Protein AF-I8QW13-F1 (afdb_monomer)

Secondary structure (DSSP, 8-state):
---TTSHHHHHHHHHHH----TT---------TT-HHHHHT-HHHHTT--TTS--EEEESS-GGGS-GGG-HHHHHHHHHHTSPTT-EEEEEEE-TTT-TTHHH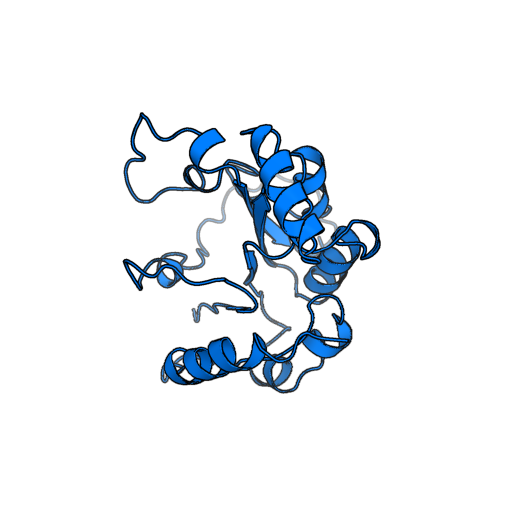HHHHHHHTT-------HHHHHGGGTTSEEPTT-SEEGGGSS-SSPPPTT--HHHH-EEEEEEEPPP--------------------GGGS---------------------

Sequence (215 aa):
MCNPGVVPIVLTHARALLTGTPAGRTAYLDADVRDVKRILTAPEIVDTLDLSRPVALSLLAVGHFLPDSDDPGGIVRRLVDALPAGSYLVLSHLAPDHDPSIEAGAKAYRARGIPLRPRTRAEVEALFDGLELLDPGLVSVHRWRPDAAVPADLTDAQVSAYGAIGRKPSPSSPSHRGPLSALANDSIDLDAVADEAPGLSLPIWRVLRLIYPSG

Structure (mmCIF, N/CA/C/O backbone):
data_AF-I8QW13-F1
#
_entry.id   AF-I8QW13-F1
#
loop_
_atom_site.group_PDB
_atom_site.id
_atom_site.type_symbol
_atom_site.label_atom_id
_atom_site.label_alt_id
_atom_site.label_comp_id
_atom_site.label_asym_id
_atom_site.label_entity_id
_atom_site.label_seq_id
_atom_site.pdbx_PDB_ins_code
_atom_site.Cartn_x
_atom_site.Cartn_y
_atom_site.Cartn_z
_atom_site.occupancy
_atom_site.B_iso_or_equiv
_atom_site.auth_seq_id
_atom_site.auth_comp_id
_atom_site.auth_asym_id
_atom_site.auth_atom_id
_atom_site.pdbx_PDB_model_num
ATOM 1 N N . MET A 1 1 ? 11.241 -16.941 14.081 1.00 27.19 1 MET A N 1
ATOM 2 C CA . MET A 1 1 ? 12.087 -16.356 15.146 1.00 27.19 1 MET A CA 1
ATOM 3 C C . MET A 1 1 ? 12.538 -14.983 14.674 1.00 27.19 1 MET A C 1
ATOM 5 O O . MET A 1 1 ? 13.246 -14.906 13.681 1.00 27.19 1 MET A O 1
ATOM 9 N N . CYS A 1 2 ? 12.029 -13.916 15.294 1.00 34.09 2 CYS A N 1
ATOM 10 C CA . CYS A 1 2 ? 12.305 -12.530 14.903 1.00 34.09 2 CYS A CA 1
ATOM 11 C C . CYS A 1 2 ? 13.697 -12.092 15.380 1.00 34.09 2 CYS A C 1
ATOM 13 O O . CYS A 1 2 ? 14.105 -12.442 16.484 1.00 34.09 2 CYS A O 1
ATOM 15 N N . ASN A 1 3 ? 14.411 -11.329 14.551 1.00 31.44 3 ASN A N 1
ATOM 16 C CA . ASN A 1 3 ? 15.724 -10.771 14.870 1.00 31.44 3 ASN A CA 1
ATOM 17 C C . ASN A 1 3 ? 15.588 -9.664 15.951 1.00 31.44 3 ASN A C 1
ATOM 19 O O . ASN A 1 3 ? 14.925 -8.658 15.685 1.00 31.44 3 ASN A O 1
ATOM 23 N N . PRO A 1 4 ?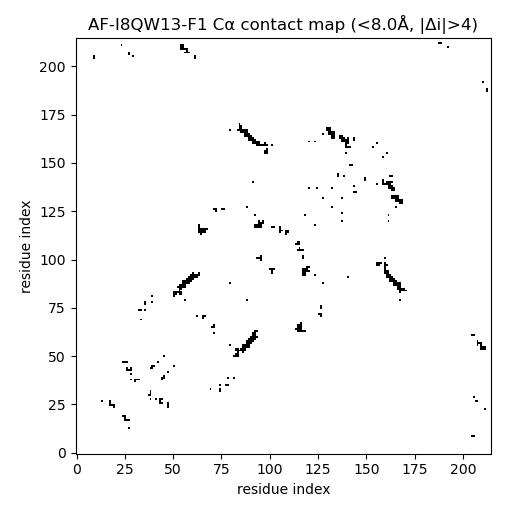 16.181 -9.813 17.153 1.00 34.56 4 PRO A N 1
ATOM 24 C CA . PRO A 1 4 ? 15.923 -8.941 18.308 1.00 34.56 4 PRO A CA 1
ATOM 25 C C . PRO A 1 4 ? 16.561 -7.537 18.250 1.00 34.56 4 PRO A C 1
ATOM 27 O O . PRO A 1 4 ? 16.308 -6.726 19.135 1.00 34.56 4 PRO A O 1
ATOM 30 N N . GLY A 1 5 ? 17.364 -7.211 17.230 1.00 38.03 5 GLY A N 1
ATOM 31 C CA . GLY A 1 5 ? 18.095 -5.933 17.162 1.00 38.03 5 GLY A CA 1
ATOM 32 C C . GLY A 1 5 ? 17.358 -4.748 16.518 1.00 38.03 5 GLY A C 1
ATOM 33 O O . GLY A 1 5 ? 17.795 -3.614 16.679 1.00 38.03 5 GLY A O 1
ATOM 34 N N . VAL A 1 6 ? 16.263 -4.978 15.784 1.00 43.94 6 VAL A N 1
ATOM 35 C CA . VAL A 1 6 ? 15.634 -3.944 14.924 1.00 43.94 6 VAL A CA 1
ATOM 36 C C . VAL A 1 6 ? 14.421 -3.272 15.586 1.00 43.94 6 VAL A C 1
ATOM 38 O O . VAL A 1 6 ? 14.154 -2.097 15.360 1.00 43.94 6 VAL A O 1
ATOM 41 N N . VAL A 1 7 ? 13.715 -3.993 16.458 1.00 47.03 7 VAL A N 1
ATOM 42 C CA . VAL A 1 7 ? 12.490 -3.537 17.145 1.00 47.03 7 VAL A CA 1
ATOM 43 C C . VAL A 1 7 ? 12.678 -2.303 18.063 1.00 47.03 7 VAL A C 1
ATOM 45 O O . VAL A 1 7 ? 11.752 -1.493 18.145 1.00 47.03 7 VAL A O 1
ATOM 48 N N . PRO A 1 8 ? 13.832 -2.069 18.729 1.00 51.00 8 PRO A N 1
ATOM 49 C CA . PRO A 1 8 ? 13.945 -0.960 19.682 1.00 51.00 8 PRO A CA 1
ATOM 50 C C . PRO A 1 8 ? 13.900 0.443 19.056 1.00 51.00 8 PRO A C 1
ATOM 52 O O . PRO A 1 8 ? 13.413 1.373 19.699 1.00 51.00 8 PRO A O 1
ATOM 55 N N . ILE A 1 9 ? 14.397 0.626 17.825 1.00 58.34 9 ILE A N 1
ATOM 56 C CA . ILE A 1 9 ? 14.601 1.973 17.259 1.00 58.34 9 ILE A CA 1
ATOM 57 C C . ILE A 1 9 ? 13.290 2.629 16.811 1.00 58.34 9 ILE A C 1
ATOM 59 O O . ILE A 1 9 ? 13.053 3.799 17.105 1.00 58.34 9 ILE A O 1
ATOM 63 N N . VAL A 1 10 ? 12.392 1.855 16.195 1.00 54.97 10 VAL A N 1
ATOM 64 C CA . VAL A 1 10 ? 11.092 2.352 15.724 1.00 54.97 10 VAL A CA 1
ATOM 65 C C . VAL A 1 10 ? 10.218 2.737 16.906 1.00 54.97 10 VAL A C 1
ATOM 67 O O . VAL A 1 10 ? 9.686 3.837 16.924 1.00 54.97 10 VAL A O 1
ATOM 70 N N . LEU A 1 11 ? 10.132 1.892 17.938 1.00 56.16 11 LEU A N 1
ATOM 71 C CA . LEU A 1 11 ? 9.357 2.199 19.143 1.00 56.16 11 LEU A CA 1
ATOM 72 C C . LEU A 1 11 ? 9.889 3.447 19.868 1.00 56.16 11 LEU A C 1
ATOM 74 O O . LEU A 1 11 ? 9.109 4.246 20.386 1.00 56.16 11 LEU A O 1
ATOM 78 N N . THR A 1 12 ? 11.212 3.621 19.890 1.00 54.41 12 THR A N 1
ATOM 79 C CA . THR A 1 12 ? 11.859 4.783 20.514 1.00 54.41 12 THR A CA 1
ATOM 80 C C . THR A 1 12 ? 11.558 6.073 19.747 1.00 54.41 12 THR A C 1
ATOM 82 O O . THR A 1 12 ? 11.286 7.095 20.372 1.00 54.41 12 THR A O 1
ATOM 85 N N . HIS A 1 13 ? 11.542 6.042 18.412 1.00 51.09 13 HIS A N 1
ATOM 86 C CA . HIS A 1 13 ? 11.231 7.219 17.592 1.00 51.09 13 HIS A CA 1
ATOM 87 C C . HIS A 1 13 ? 9.724 7.477 17.454 1.00 51.09 13 HIS A C 1
ATOM 89 O O . HIS A 1 13 ? 9.293 8.623 17.515 1.00 51.09 13 HIS A O 1
ATOM 95 N N . ALA A 1 14 ? 8.898 6.435 17.369 1.00 55.84 14 ALA A N 1
ATOM 96 C CA . ALA A 1 14 ? 7.444 6.546 17.281 1.00 55.84 14 ALA A CA 1
ATOM 97 C C . ALA A 1 14 ? 6.848 7.211 18.528 1.00 55.84 14 ALA A C 1
ATOM 99 O O . ALA A 1 14 ? 5.980 8.064 18.401 1.00 55.84 14 ALA A O 1
ATOM 100 N N . ARG A 1 15 ? 7.354 6.904 19.730 1.00 55.41 15 ARG A N 1
ATOM 101 C CA . ARG A 1 15 ? 6.927 7.591 20.965 1.00 55.41 15 ARG A CA 1
ATOM 102 C C . ARG A 1 15 ? 7.270 9.082 20.982 1.00 55.41 15 ARG A C 1
ATOM 104 O O . ARG A 1 15 ? 6.588 9.834 21.666 1.00 55.41 15 ARG A O 1
ATOM 111 N N . ALA A 1 16 ? 8.311 9.492 20.259 1.00 55.00 16 ALA A N 1
ATOM 112 C CA . ALA A 1 16 ? 8.713 10.890 20.149 1.00 55.00 16 ALA A CA 1
ATOM 113 C C . ALA A 1 16 ? 7.948 11.645 19.045 1.00 55.00 16 ALA A C 1
ATOM 115 O O . ALA A 1 16 ? 7.741 12.844 19.181 1.00 55.00 16 ALA A O 1
ATOM 116 N N . LEU A 1 17 ? 7.528 10.954 17.977 1.00 55.16 17 LEU A N 1
ATOM 117 C CA . LEU A 1 17 ? 6.911 11.560 16.787 1.00 55.16 17 LEU A CA 1
ATOM 118 C C . LEU A 1 17 ? 5.382 11.418 16.727 1.00 55.16 17 LEU A C 1
ATOM 120 O O . LEU A 1 17 ? 4.715 12.215 16.077 1.00 55.16 17 LEU A O 1
ATOM 124 N N . LEU A 1 18 ? 4.797 10.423 17.399 1.00 55.78 18 LEU A N 1
ATOM 125 C CA . LEU A 1 18 ? 3.344 10.204 17.449 1.00 55.78 18 LEU A CA 1
ATOM 126 C C . LEU A 1 18 ? 2.723 10.894 18.665 1.00 55.78 18 LEU A C 1
ATOM 128 O O . LEU A 1 18 ? 1.939 10.312 19.415 1.00 55.78 18 LEU A O 1
ATOM 132 N N . THR A 1 19 ? 3.085 12.155 18.878 1.00 54.53 19 THR A N 1
ATOM 133 C CA . THR A 1 19 ? 2.335 13.033 19.770 1.00 54.53 19 THR A CA 1
ATOM 134 C C . THR A 1 19 ? 1.143 13.554 18.974 1.00 54.53 19 THR A C 1
ATOM 136 O O . THR A 1 19 ? 1.300 14.411 18.108 1.00 54.53 19 THR A O 1
ATOM 139 N N . GLY A 1 20 ? -0.045 12.984 19.196 1.00 53.94 20 GLY A N 1
ATOM 140 C CA . GLY A 1 20 ? -1.271 13.482 18.566 1.00 53.94 20 GLY A CA 1
ATOM 141 C C . GLY A 1 20 ? -1.490 14.977 18.837 1.00 53.94 20 GLY A C 1
ATOM 142 O O . GLY A 1 20 ? -0.983 15.530 19.813 1.00 53.94 20 GLY A O 1
ATOM 143 N N . THR A 1 21 ? -2.259 15.638 17.978 1.00 65.44 21 THR A N 1
ATOM 144 C CA . THR A 1 21 ? -2.735 17.003 18.239 1.00 65.44 21 THR A CA 1
ATOM 145 C C . THR A 1 21 ? -3.995 16.955 19.111 1.00 65.44 21 THR A C 1
ATOM 147 O O . THR A 1 21 ? -4.646 15.915 19.179 1.00 65.44 21 THR A O 1
ATOM 150 N N . PRO A 1 22 ? -4.424 18.061 19.744 1.00 59.84 22 PRO A N 1
ATOM 151 C CA . PRO A 1 22 ? -5.690 18.087 20.487 1.00 59.84 22 PRO A CA 1
ATOM 152 C C . PRO A 1 22 ? -6.924 17.698 19.651 1.00 59.84 22 PRO A C 1
ATOM 154 O O . PRO A 1 22 ? -7.932 17.279 20.212 1.00 59.84 22 PRO A O 1
ATOM 157 N N . ALA A 1 23 ? -6.851 17.841 18.323 1.00 61.44 23 ALA A N 1
ATOM 158 C CA . ALA A 1 23 ? -7.940 17.555 17.389 1.00 61.44 23 ALA A CA 1
ATOM 159 C C . ALA A 1 23 ? -7.894 16.136 16.788 1.00 61.44 23 ALA A C 1
ATOM 161 O O . ALA A 1 23 ? -8.851 15.723 16.137 1.00 61.44 23 ALA A O 1
ATOM 162 N N . GLY A 1 24 ? -6.803 15.388 16.980 1.00 75.31 24 GLY A N 1
ATOM 163 C CA . GLY A 1 24 ? -6.574 14.105 16.320 1.00 75.31 24 GLY A CA 1
ATOM 164 C C . GLY A 1 24 ? -6.027 13.042 17.263 1.00 75.31 24 GLY A C 1
ATOM 165 O O . GLY A 1 24 ? -5.539 13.322 18.354 1.00 75.31 24 GLY A O 1
ATOM 166 N N . ARG A 1 25 ? -6.096 11.781 16.841 1.00 81.44 25 ARG A N 1
ATOM 167 C CA . ARG A 1 25 ? -5.570 10.650 17.612 1.00 81.44 25 ARG A CA 1
ATOM 168 C C . ARG A 1 25 ? -4.561 9.897 16.768 1.00 81.44 25 ARG A C 1
ATOM 170 O O . ARG A 1 25 ? -4.750 9.724 15.570 1.00 81.44 25 ARG A O 1
ATOM 177 N N . THR A 1 26 ? -3.484 9.461 17.402 1.00 83.81 26 THR A N 1
ATOM 178 C CA . THR A 1 26 ? -2.477 8.602 16.784 1.00 83.81 26 THR A CA 1
ATOM 179 C C . THR A 1 26 ? -2.184 7.450 17.728 1.00 83.81 26 THR A C 1
ATOM 181 O O . THR A 1 26 ? -2.265 7.594 18.949 1.00 83.81 26 THR A O 1
ATOM 184 N N . ALA A 1 27 ? -1.880 6.292 17.158 1.00 84.12 27 ALA A N 1
ATOM 185 C CA . ALA A 1 27 ? -1.502 5.113 17.910 1.00 84.12 27 ALA A CA 1
ATOM 186 C C . ALA A 1 27 ? -0.411 4.353 17.162 1.00 84.12 27 ALA A C 1
ATOM 188 O O . ALA A 1 27 ? -0.251 4.483 15.948 1.00 84.12 27 ALA A O 1
ATOM 189 N N . TYR A 1 28 ? 0.344 3.560 17.912 1.00 83.69 28 TYR A N 1
ATOM 190 C CA . TYR A 1 28 ? 1.391 2.704 17.385 1.00 83.69 28 TYR A CA 1
ATOM 191 C C . TYR A 1 28 ? 1.104 1.266 17.786 1.00 83.69 28 TYR A C 1
ATOM 193 O O . TYR A 1 28 ? 0.879 0.991 18.961 1.00 83.69 28 TYR A O 1
ATOM 201 N N . LEU A 1 29 ? 1.186 0.358 16.819 1.00 85.62 29 LEU A N 1
ATOM 202 C CA . LEU A 1 29 ? 1.052 -1.072 17.039 1.00 85.62 29 LEU A CA 1
ATOM 203 C C . LEU A 1 29 ? 2.285 -1.789 16.487 1.00 85.62 29 LEU A C 1
ATOM 205 O O . LEU A 1 29 ? 2.554 -1.741 15.285 1.00 85.62 29 LEU A O 1
ATOM 209 N N . ASP A 1 30 ? 2.995 -2.516 17.350 1.00 86.12 30 ASP A N 1
ATOM 210 C CA . ASP A 1 30 ? 4.002 -3.476 16.899 1.00 86.12 30 ASP A CA 1
ATOM 211 C C . ASP A 1 30 ? 3.320 -4.795 16.503 1.00 86.12 30 ASP A C 1
ATOM 213 O O . ASP A 1 30 ? 2.988 -5.651 17.337 1.00 86.12 30 ASP A O 1
ATOM 217 N N . ALA A 1 31 ? 3.057 -4.933 15.205 1.00 87.62 31 ALA A N 1
ATOM 218 C CA . ALA A 1 31 ? 2.444 -6.117 14.626 1.00 87.62 31 ALA A CA 1
ATOM 219 C C . ALA A 1 31 ? 3.032 -6.457 13.257 1.00 87.62 31 ALA A C 1
ATOM 221 O O . ALA A 1 31 ? 3.488 -5.601 12.501 1.00 87.62 31 ALA A O 1
ATOM 222 N N . ASP A 1 32 ? 3.007 -7.749 12.944 1.00 91.56 32 ASP A N 1
ATOM 223 C CA . ASP A 1 32 ? 3.310 -8.254 11.614 1.00 91.56 32 ASP A CA 1
ATOM 224 C C . ASP A 1 32 ? 2.111 -8.062 10.691 1.00 91.56 32 ASP A C 1
ATOM 226 O O . ASP A 1 32 ? 1.006 -8.462 11.042 1.00 91.56 32 ASP A O 1
ATOM 230 N N . VAL A 1 33 ? 2.330 -7.484 9.506 1.00 92.44 33 VAL A N 1
ATOM 231 C CA . VAL A 1 33 ? 1.269 -7.241 8.511 1.00 92.44 33 VAL A CA 1
ATOM 232 C C . VAL A 1 33 ? 0.578 -8.533 8.066 1.00 92.44 33 VAL A C 1
ATOM 234 O O . VAL A 1 33 ? -0.573 -8.511 7.637 1.00 92.44 33 VAL A O 1
ATOM 237 N N . ARG A 1 34 ? 1.259 -9.675 8.214 1.00 93.81 34 ARG A N 1
ATOM 238 C CA . ARG A 1 34 ? 0.708 -11.005 7.928 1.00 93.81 34 ARG A CA 1
ATOM 239 C C . ARG A 1 34 ? -0.341 -11.430 8.951 1.00 93.81 34 ARG A C 1
ATOM 241 O O . ARG A 1 34 ? -1.246 -12.187 8.612 1.00 93.81 34 ARG A O 1
ATOM 248 N N . ASP A 1 35 ? -0.269 -10.913 10.176 1.00 94.81 35 ASP A N 1
ATOM 249 C CA . ASP A 1 35 ? -1.266 -11.145 11.220 1.00 94.81 35 ASP A CA 1
ATOM 250 C C . ASP A 1 35 ? -2.373 -10.080 11.154 1.00 94.81 35 ASP A C 1
ATOM 252 O O . ASP A 1 35 ? -2.552 -9.243 12.042 1.00 94.81 35 ASP A O 1
ATOM 256 N N . VAL A 1 36 ? -3.123 -10.111 10.047 1.00 95.56 36 VAL A N 1
ATOM 257 C CA . VAL A 1 36 ? -4.216 -9.164 9.771 1.00 95.56 36 VAL A CA 1
ATOM 258 C C . VAL A 1 36 ? -5.246 -9.159 10.901 1.00 95.56 36 VAL A C 1
ATOM 260 O O . VAL A 1 36 ? -5.739 -8.101 11.282 1.00 95.56 36 VAL A O 1
ATOM 263 N N . LYS A 1 37 ? -5.540 -10.328 11.485 1.00 94.19 37 LYS A N 1
ATOM 264 C CA . LYS A 1 37 ? -6.480 -10.435 12.604 1.00 94.19 37 LYS A CA 1
ATOM 265 C C . LYS A 1 37 ? -5.980 -9.643 13.809 1.00 94.19 37 LYS A C 1
ATOM 267 O O . LYS A 1 37 ? -6.738 -8.835 14.333 1.00 94.19 37 LYS A O 1
ATOM 272 N N . ARG A 1 38 ? -4.721 -9.835 14.220 1.00 93.88 38 ARG A N 1
ATOM 273 C CA . ARG A 1 38 ? -4.126 -9.079 15.330 1.00 93.88 38 ARG A CA 1
ATOM 274 C C . ARG A 1 38 ? -4.167 -7.579 15.079 1.00 93.88 38 ARG A C 1
ATOM 276 O O . ARG A 1 38 ? -4.457 -6.850 16.017 1.00 93.88 38 ARG A O 1
ATOM 283 N N . ILE A 1 39 ? -3.895 -7.131 13.854 1.00 94.31 39 ILE A N 1
ATOM 284 C CA . ILE A 1 39 ? -3.945 -5.705 13.503 1.00 94.31 39 ILE A CA 1
ATOM 285 C C . ILE A 1 39 ? -5.359 -5.155 13.683 1.00 94.31 39 ILE A C 1
ATOM 287 O O . ILE A 1 39 ? -5.546 -4.178 14.399 1.00 94.31 39 ILE A O 1
ATOM 291 N N . LEU A 1 40 ? -6.358 -5.799 13.080 1.00 92.94 40 LEU A N 1
ATOM 292 C CA . LEU A 1 40 ? -7.733 -5.294 13.075 1.00 92.94 40 LEU A CA 1
ATOM 293 C C . LEU A 1 40 ? -8.408 -5.341 14.452 1.00 92.94 40 LEU A C 1
ATOM 295 O O . LEU A 1 40 ? -9.330 -4.570 14.698 1.00 92.94 40 LEU A O 1
ATOM 299 N N . THR A 1 41 ? -7.973 -6.233 15.347 1.00 94.00 41 THR A N 1
ATOM 300 C CA . THR A 1 41 ? -8.543 -6.363 16.698 1.00 94.00 41 THR A CA 1
ATOM 301 C C . THR A 1 41 ? -7.682 -5.735 17.792 1.00 94.00 41 THR A C 1
ATOM 303 O O . THR A 1 41 ? -7.996 -5.898 18.970 1.00 94.00 41 THR A O 1
ATOM 306 N N . ALA A 1 42 ? -6.565 -5.095 17.444 1.00 93.81 42 ALA A N 1
ATOM 307 C CA . ALA A 1 42 ? -5.695 -4.464 18.428 1.00 93.81 42 ALA A CA 1
ATOM 308 C C . ALA A 1 42 ? -6.419 -3.279 19.093 1.00 93.81 42 ALA A C 1
ATOM 310 O O . ALA A 1 42 ? -6.989 -2.458 18.369 1.00 93.81 42 ALA A O 1
ATOM 311 N N . PRO A 1 43 ? -6.370 -3.140 20.431 1.00 92.88 43 PRO A N 1
ATOM 312 C CA . PRO A 1 43 ? -6.927 -1.978 21.124 1.00 92.88 43 PRO A CA 1
ATOM 313 C C . PRO A 1 43 ? -6.402 -0.655 20.559 1.00 92.88 43 PRO A C 1
ATOM 315 O O . PRO A 1 43 ? -7.168 0.271 20.337 1.00 92.88 43 PRO A O 1
ATOM 318 N N . GLU A 1 44 ? -5.119 -0.594 20.194 1.00 91.50 44 GLU A N 1
ATOM 319 C CA . GLU A 1 44 ? -4.496 0.582 19.582 1.00 91.50 44 GLU A CA 1
ATOM 320 C C . GLU A 1 44 ? -5.188 1.020 18.284 1.00 91.50 44 GLU A C 1
ATOM 322 O O . GLU A 1 44 ? -5.211 2.209 17.974 1.00 91.50 44 GLU A O 1
ATOM 327 N N . ILE A 1 45 ? -5.761 0.075 17.534 1.00 90.75 45 ILE A N 1
ATOM 328 C CA . ILE A 1 45 ? -6.489 0.335 16.291 1.00 90.75 45 ILE A CA 1
ATOM 329 C C . ILE A 1 45 ? -7.962 0.615 16.580 1.00 90.75 45 ILE A C 1
ATOM 331 O O . ILE A 1 45 ? -8.460 1.660 16.169 1.00 90.75 45 ILE A O 1
ATOM 335 N N . VAL A 1 46 ? -8.640 -0.275 17.307 1.00 89.38 46 VAL A N 1
ATOM 336 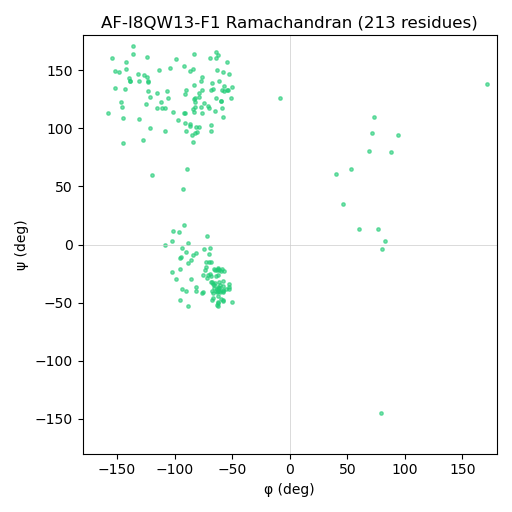C CA . VAL A 1 46 ? -10.084 -0.181 17.589 1.00 89.38 46 VAL A CA 1
ATOM 337 C C . VAL A 1 46 ? -10.420 1.060 18.409 1.00 89.38 46 VAL A C 1
ATOM 339 O O . VAL A 1 46 ? -11.424 1.715 18.146 1.00 89.38 46 VAL A O 1
ATOM 342 N N . ASP A 1 47 ? -9.572 1.420 19.371 1.00 88.94 47 ASP A N 1
ATOM 343 C CA . ASP A 1 47 ? -9.820 2.591 20.200 1.00 88.94 47 ASP A CA 1
ATOM 344 C C . ASP A 1 47 ? -9.539 3.876 19.430 1.00 88.94 47 ASP A C 1
ATOM 346 O O . ASP A 1 47 ? -10.120 4.896 19.780 1.00 88.94 47 ASP A O 1
ATOM 350 N N . THR A 1 48 ? -8.661 3.862 18.421 1.00 89.50 48 THR A N 1
ATOM 351 C CA . THR A 1 48 ? -8.193 5.064 17.705 1.00 89.50 48 THR A CA 1
ATOM 352 C C . THR A 1 48 ? -8.999 5.361 16.446 1.00 89.50 48 THR A C 1
ATOM 354 O O . THR A 1 48 ? -9.242 6.532 16.155 1.00 89.50 48 THR A O 1
ATOM 357 N N . LEU A 1 49 ? -9.404 4.329 15.704 1.00 88.12 49 LEU A N 1
ATOM 358 C CA . LEU A 1 49 ? -10.090 4.458 14.422 1.00 88.12 49 LEU A CA 1
ATOM 359 C C . LEU A 1 49 ? -11.569 4.108 14.538 1.00 88.12 49 LEU A C 1
ATOM 361 O O . LEU A 1 49 ? -11.935 3.031 15.002 1.00 88.12 49 LEU A O 1
ATOM 365 N N . ASP A 1 50 ? -12.413 4.969 13.982 1.00 88.06 50 ASP A N 1
ATOM 366 C CA . ASP A 1 50 ? -13.805 4.638 13.709 1.00 88.06 50 ASP A CA 1
ATOM 367 C C . ASP A 1 50 ? -13.915 3.917 12.355 1.00 88.06 50 ASP A C 1
ATOM 369 O O . ASP A 1 50 ? -14.012 4.549 11.303 1.00 88.06 50 ASP A O 1
ATOM 373 N N . LEU A 1 51 ? -13.911 2.578 12.378 1.00 87.94 51 LEU A N 1
ATOM 374 C CA . LEU A 1 51 ? -14.048 1.74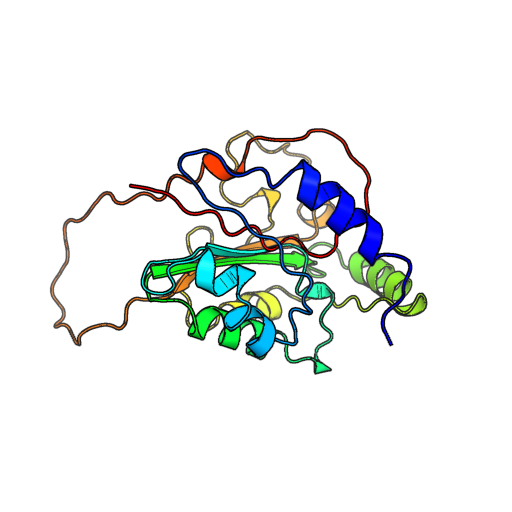3 11.174 1.00 87.94 51 LEU A CA 1
ATOM 375 C C . LEU A 1 51 ? -15.470 1.749 10.571 1.00 87.94 51 LEU A C 1
ATOM 377 O O . LEU A 1 51 ? -15.738 0.997 9.635 1.00 87.94 51 LEU A O 1
ATOM 381 N N . SER A 1 52 ? -16.384 2.591 11.067 1.00 87.88 52 SER A N 1
ATOM 382 C CA . SER A 1 52 ? -17.637 2.909 10.369 1.00 87.88 52 SER A CA 1
ATOM 383 C C . SER A 1 52 ? -17.485 4.048 9.351 1.00 87.88 52 SER A C 1
ATOM 385 O O . SER A 1 52 ? -18.354 4.225 8.494 1.00 87.88 52 SER A O 1
ATOM 387 N N . ARG A 1 53 ? -16.367 4.788 9.389 1.00 90.50 53 ARG A N 1
ATOM 388 C CA . ARG A 1 53 ? -16.056 5.913 8.494 1.00 90.50 53 ARG A CA 1
ATOM 389 C C . ARG A 1 53 ? -14.871 5.591 7.575 1.00 90.50 53 ARG A C 1
ATOM 391 O O . ARG A 1 53 ? -14.004 4.815 7.971 1.00 90.50 53 ARG A O 1
ATOM 398 N N . PRO A 1 54 ? -14.807 6.162 6.355 1.00 94.00 54 PRO A N 1
ATOM 399 C CA . PRO A 1 54 ? -13.707 5.919 5.420 1.00 94.00 54 PRO A CA 1
ATOM 400 C C . PRO A 1 54 ? -12.313 6.094 6.038 1.00 94.00 54 PRO A C 1
ATOM 402 O O . PRO A 1 54 ? -12.049 7.081 6.722 1.00 94.00 54 PRO A O 1
ATOM 405 N N . VAL A 1 55 ? -11.410 5.152 5.749 1.00 94.00 55 VAL A N 1
ATOM 406 C CA . VAL A 1 55 ? -10.019 5.140 6.229 1.00 94.00 55 VAL A CA 1
ATOM 407 C C . VAL A 1 55 ? -9.055 5.097 5.046 1.00 94.00 55 VAL A C 1
ATOM 409 O O . VAL A 1 55 ? -9.274 4.361 4.086 1.00 94.00 55 VAL A O 1
ATOM 412 N N . ALA A 1 56 ? -7.952 5.840 5.120 1.00 94.19 56 ALA A N 1
ATOM 413 C CA . ALA A 1 56 ? -6.835 5.692 4.190 1.00 94.19 56 ALA A CA 1
ATOM 414 C C . ALA A 1 56 ? -5.816 4.680 4.737 1.00 94.19 56 ALA A C 1
ATOM 416 O O . ALA A 1 56 ? -5.056 4.994 5.649 1.00 94.19 56 ALA A O 1
ATOM 417 N N . LEU A 1 57 ? -5.789 3.468 4.181 1.00 96.19 57 LEU A N 1
ATOM 418 C CA . LEU A 1 57 ? -4.802 2.427 4.464 1.00 96.19 57 LEU A CA 1
ATOM 419 C C . LEU A 1 57 ? -3.529 2.658 3.648 1.00 96.19 57 LEU A C 1
ATOM 421 O O . LEU A 1 57 ? -3.550 2.583 2.424 1.00 96.19 57 LEU A O 1
ATOM 425 N N . SER A 1 58 ? -2.406 2.875 4.330 1.00 95.94 58 SER A N 1
ATOM 426 C CA . SER A 1 58 ? -1.110 3.136 3.700 1.00 95.94 58 SER A CA 1
ATOM 427 C C . SER A 1 58 ? -0.156 1.946 3.847 1.00 95.94 58 SER A C 1
ATOM 429 O O . SER A 1 58 ? 0.222 1.573 4.957 1.00 95.94 58 SER A O 1
ATOM 431 N N . LEU A 1 59 ? 0.243 1.350 2.722 1.00 94.94 59 LEU A N 1
ATOM 432 C CA . LEU A 1 59 ? 1.204 0.247 2.607 1.00 94.94 59 LEU A CA 1
ATOM 433 C C . LEU A 1 59 ? 2.405 0.676 1.746 1.00 94.94 59 LEU A C 1
ATOM 435 O O . LEU A 1 59 ? 2.700 0.101 0.697 1.00 94.94 59 LEU A O 1
ATOM 439 N N . LEU A 1 60 ? 3.104 1.717 2.193 1.00 93.56 60 LEU A N 1
ATOM 440 C CA . LEU A 1 60 ? 4.253 2.295 1.493 1.00 93.56 60 LEU A CA 1
ATOM 441 C C . LEU A 1 60 ? 5.538 1.526 1.805 1.00 93.56 60 LEU A C 1
ATOM 443 O O . LEU A 1 60 ? 5.905 1.363 2.964 1.00 93.56 60 LEU A O 1
ATOM 447 N N . ALA A 1 61 ? 6.237 1.067 0.768 1.00 90.94 61 ALA A N 1
ATOM 448 C CA . ALA A 1 61 ? 7.489 0.318 0.883 1.00 90.94 61 ALA A CA 1
ATOM 449 C C . ALA A 1 61 ? 7.409 -1.015 1.671 1.00 90.94 61 ALA A C 1
ATOM 451 O O . ALA A 1 61 ? 8.445 -1.583 1.992 1.00 90.94 61 ALA A O 1
ATOM 452 N N . VAL A 1 62 ? 6.209 -1.545 1.964 1.00 90.19 62 VAL A N 1
ATOM 453 C CA . VAL A 1 62 ? 6.023 -2.757 2.799 1.00 90.19 62 VAL A CA 1
ATOM 454 C C . VAL A 1 62 ? 5.882 -4.043 1.982 1.00 90.19 62 VAL A C 1
ATOM 456 O O . VAL A 1 62 ? 6.528 -5.045 2.284 1.00 90.19 62 VAL A O 1
ATOM 459 N N . GLY A 1 63 ? 5.036 -4.046 0.946 1.00 90.06 63 GLY A N 1
ATOM 460 C CA . GLY A 1 63 ? 4.600 -5.287 0.280 1.00 90.06 63 GLY A CA 1
ATOM 461 C C . GLY A 1 63 ? 5.717 -6.106 -0.383 1.00 90.06 63 GLY A C 1
ATOM 462 O O . GLY A 1 63 ? 5.588 -7.309 -0.587 1.00 90.06 63 GLY A O 1
ATOM 463 N N . HIS A 1 64 ? 6.853 -5.482 -0.670 1.00 91.94 64 HIS A N 1
ATOM 464 C CA . HIS A 1 64 ? 7.978 -6.059 -1.402 1.00 91.94 64 HIS A CA 1
ATOM 465 C C . HIS A 1 64 ? 8.846 -6.908 -0.471 1.00 91.94 64 HIS A C 1
ATOM 467 O O . HIS A 1 64 ? 9.714 -7.631 -0.936 1.00 91.94 64 HIS A O 1
ATOM 473 N N . PHE A 1 65 ? 8.579 -6.883 0.835 1.00 92.81 65 PHE A N 1
ATOM 474 C CA . PHE A 1 65 ? 9.184 -7.767 1.836 1.00 92.81 65 PHE A CA 1
ATOM 475 C C . PHE A 1 65 ? 8.322 -9.000 2.100 1.00 92.81 65 PHE A C 1
ATOM 477 O O . PHE A 1 65 ? 8.720 -9.887 2.851 1.00 92.81 65 PHE A O 1
ATOM 484 N N . LEU A 1 66 ? 7.150 -9.078 1.467 1.00 94.31 66 LEU A N 1
ATOM 485 C CA . LEU A 1 66 ? 6.303 -10.257 1.496 1.00 94.31 66 LEU A CA 1
ATOM 486 C C . LEU A 1 66 ? 6.678 -11.154 0.308 1.00 94.31 66 LEU A C 1
ATOM 488 O O . LEU A 1 66 ? 6.477 -10.745 -0.845 1.00 94.31 66 LEU A O 1
ATOM 492 N N . PRO A 1 67 ? 7.239 -12.355 0.545 1.00 94.06 67 PRO A N 1
ATOM 493 C CA . PRO A 1 67 ? 7.390 -13.346 -0.509 1.00 94.06 67 PRO A CA 1
ATOM 494 C C . PRO A 1 67 ? 6.013 -13.799 -1.005 1.00 94.06 67 PRO A C 1
ATOM 496 O O . PRO A 1 67 ? 5.011 -13.677 -0.304 1.00 94.06 67 PRO A O 1
ATOM 499 N N . ASP A 1 68 ? 5.967 -14.376 -2.203 1.00 95.44 68 ASP A N 1
ATOM 500 C CA . ASP A 1 68 ? 4.703 -14.822 -2.805 1.00 95.44 68 ASP A CA 1
ATOM 501 C C . ASP A 1 68 ? 4.010 -15.917 -1.963 1.00 95.44 68 ASP A C 1
ATOM 503 O O . ASP A 1 68 ? 2.785 -16.001 -1.944 1.00 95.44 68 ASP A O 1
ATOM 507 N N . SER A 1 69 ? 4.778 -16.687 -1.177 1.00 96.19 69 SER A N 1
ATOM 508 C CA . SER A 1 69 ? 4.260 -17.679 -0.221 1.00 96.19 69 SER A CA 1
ATOM 509 C C . SER A 1 69 ? 3.409 -17.093 0.907 1.00 96.19 69 SER A C 1
ATOM 511 O O . SER A 1 69 ? 2.632 -17.826 1.511 1.00 96.19 69 SER A O 1
ATOM 513 N N . ASP A 1 70 ? 3.564 -15.800 1.202 1.00 95.81 70 ASP A N 1
ATOM 514 C CA . ASP A 1 70 ? 2.812 -15.119 2.259 1.00 95.81 70 ASP A CA 1
ATOM 515 C C . ASP A 1 70 ? 1.475 -14.551 1.741 1.00 95.81 70 ASP A C 1
ATOM 517 O O . ASP A 1 70 ? 0.732 -13.955 2.518 1.00 95.81 70 ASP A O 1
ATOM 521 N N . ASP A 1 71 ? 1.143 -14.752 0.456 1.00 96.50 71 ASP A N 1
ATOM 522 C CA . ASP A 1 71 ? -0.098 -14.281 -0.178 1.00 96.50 71 ASP A CA 1
ATOM 523 C C . ASP A 1 71 ? -0.326 -12.762 0.026 1.00 96.50 71 ASP A C 1
ATOM 525 O O . ASP A 1 71 ? -1.271 -12.338 0.703 1.00 96.50 71 ASP A O 1
ATOM 529 N N . PRO A 1 72 ? 0.548 -11.902 -0.538 1.00 96.31 72 PRO A N 1
ATOM 530 C CA . PRO A 1 72 ? 0.450 -10.450 -0.379 1.00 96.31 72 PRO A CA 1
ATOM 531 C C . PRO A 1 72 ? -0.892 -9.901 -0.877 1.00 96.31 72 PRO A C 1
ATOM 533 O O . PRO A 1 72 ? -1.473 -9.044 -0.216 1.00 96.31 72 PRO A O 1
ATOM 536 N N . GLY A 1 73 ? -1.417 -10.423 -1.991 1.00 97.12 73 GLY A N 1
ATOM 537 C CA . GLY A 1 73 ? -2.724 -10.028 -2.520 1.00 97.12 73 GLY A CA 1
ATOM 538 C C . GLY A 1 73 ? -3.858 -10.345 -1.545 1.00 97.12 73 GLY A C 1
ATOM 539 O O . GLY A 1 73 ? -4.697 -9.489 -1.267 1.00 97.12 73 GLY A O 1
ATOM 540 N N . GLY A 1 74 ? -3.866 -11.536 -0.938 1.00 97.75 74 GLY A N 1
ATOM 541 C CA . GLY A 1 74 ? -4.833 -11.873 0.104 1.00 97.75 74 GLY A CA 1
ATOM 542 C C . GLY A 1 74 ? -4.660 -11.061 1.386 1.00 97.75 74 GLY A C 1
ATOM 543 O O . GLY A 1 74 ? -5.660 -10.739 2.024 1.00 97.75 74 GLY A O 1
ATOM 544 N N . ILE A 1 75 ? -3.434 -10.687 1.770 1.00 98.00 75 ILE A N 1
ATOM 545 C CA . ILE A 1 75 ? -3.195 -9.779 2.906 1.00 98.00 75 ILE A CA 1
ATOM 546 C C . ILE A 1 75 ? -3.808 -8.406 2.629 1.00 98.00 75 ILE A C 1
ATOM 548 O O . ILE A 1 75 ? -4.595 -7.930 3.449 1.00 98.00 75 ILE A O 1
ATOM 552 N N . VAL A 1 76 ? -3.492 -7.797 1.480 1.00 98.06 76 VAL A N 1
ATOM 553 C CA . VAL A 1 76 ? -4.038 -6.489 1.089 1.00 98.06 76 VAL A CA 1
ATOM 554 C C . VAL A 1 76 ? -5.560 -6.546 1.038 1.00 98.06 76 VAL A C 1
ATOM 556 O O . VAL A 1 76 ? -6.218 -5.729 1.677 1.00 98.06 76 VAL A O 1
ATOM 559 N N . ARG A 1 77 ? -6.126 -7.560 0.376 1.00 97.94 77 ARG A N 1
ATOM 560 C CA . ARG A 1 77 ? -7.575 -7.751 0.284 1.00 97.94 77 ARG A CA 1
ATOM 561 C C . ARG A 1 77 ? -8.234 -7.878 1.654 1.00 97.94 77 ARG A C 1
ATOM 563 O O . ARG A 1 77 ? -9.183 -7.159 1.915 1.00 97.94 77 ARG A O 1
ATOM 570 N N . ARG A 1 78 ? -7.705 -8.699 2.569 1.00 97.88 78 ARG A N 1
ATOM 571 C CA . ARG A 1 78 ? -8.260 -8.832 3.932 1.00 97.88 78 ARG A CA 1
ATOM 572 C C . ARG A 1 78 ? -8.226 -7.517 4.718 1.00 97.88 78 ARG A C 1
ATOM 574 O O . ARG A 1 78 ? -9.157 -7.247 5.471 1.00 97.88 78 ARG A O 1
ATOM 581 N N . LEU A 1 79 ? -7.169 -6.716 4.562 1.00 96.94 79 LEU A N 1
ATOM 582 C CA . LEU A 1 79 ? -7.078 -5.398 5.196 1.00 96.94 79 LEU A CA 1
ATOM 583 C C . LEU A 1 79 ? -8.111 -4.431 4.608 1.00 96.94 79 LEU A C 1
ATOM 585 O O . LEU A 1 79 ? -8.839 -3.799 5.361 1.00 96.94 79 LEU A O 1
ATOM 589 N N 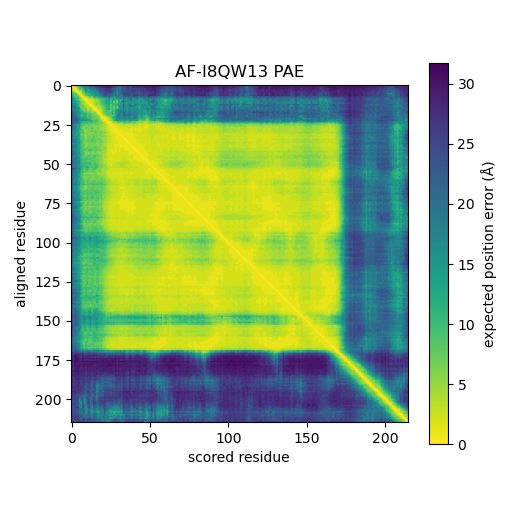. VAL A 1 80 ? -8.206 -4.353 3.280 1.00 97.38 80 VAL A N 1
ATOM 590 C CA . VAL A 1 80 ? -9.160 -3.501 2.551 1.00 97.38 80 VAL A CA 1
ATOM 591 C C . VAL A 1 80 ? -10.613 -3.916 2.806 1.00 97.38 80 VAL A C 1
ATOM 593 O O . VAL A 1 80 ? -11.487 -3.062 2.969 1.00 97.38 80 VAL A O 1
ATOM 596 N N . ASP A 1 81 ? -10.896 -5.216 2.869 1.00 96.19 81 ASP A N 1
ATOM 597 C CA . ASP A 1 81 ? -12.231 -5.770 3.110 1.00 96.19 81 ASP A CA 1
ATOM 598 C C . ASP A 1 81 ? -12.793 -5.318 4.460 1.00 96.19 81 ASP A C 1
ATOM 600 O O . ASP A 1 81 ? -13.985 -5.024 4.547 1.00 96.19 81 ASP A O 1
ATOM 604 N N . ALA A 1 82 ? -11.933 -5.172 5.471 1.00 95.25 82 ALA A N 1
ATOM 605 C CA . ALA A 1 82 ? -12.305 -4.696 6.800 1.00 95.25 82 ALA A CA 1
ATOM 606 C C . ALA A 1 82 ? -12.632 -3.192 6.864 1.00 95.25 82 ALA A C 1
ATOM 608 O O . ALA A 1 82 ? -13.213 -2.742 7.849 1.00 95.25 82 ALA A O 1
ATOM 609 N N . LEU A 1 83 ? -12.268 -2.413 5.841 1.00 95.00 83 LEU A N 1
ATOM 610 C CA . LEU A 1 83 ? -12.525 -0.972 5.804 1.00 95.00 83 LEU A CA 1
ATOM 611 C C . LEU A 1 83 ? -13.919 -0.673 5.236 1.00 95.00 83 LEU A C 1
ATOM 613 O O . LEU A 1 83 ? -14.393 -1.392 4.356 1.00 95.00 83 LEU A O 1
ATOM 617 N N . PRO A 1 84 ? -14.591 0.405 5.650 1.00 94.00 84 PRO A N 1
ATOM 618 C CA . PRO A 1 84 ? -15.869 0.784 5.059 1.00 94.00 84 PRO A CA 1
ATOM 619 C C . PRO A 1 84 ? -15.699 1.278 3.616 1.00 94.00 84 PRO A C 1
ATOM 621 O O . PRO A 1 84 ? -14.613 1.666 3.179 1.00 94.00 84 PRO A O 1
ATOM 624 N N . ALA A 1 85 ? -16.788 1.268 2.852 1.00 95.81 85 ALA A N 1
ATOM 625 C CA . ALA A 1 85 ? -16.836 1.858 1.518 1.00 95.81 85 ALA A CA 1
ATOM 626 C C . ALA A 1 85 ? -16.356 3.318 1.493 1.00 95.81 85 ALA A C 1
ATOM 628 O O . ALA A 1 85 ? -16.574 4.062 2.444 1.00 95.81 85 ALA A O 1
ATOM 629 N N . GLY A 1 86 ? -15.729 3.733 0.391 1.00 95.19 86 GLY A N 1
ATOM 630 C CA . GLY A 1 86 ? -15.119 5.056 0.261 1.00 95.19 86 GLY A CA 1
ATOM 631 C C . GLY A 1 86 ? -13.744 5.185 0.921 1.00 95.19 86 GLY A C 1
ATOM 632 O O . GLY A 1 86 ? -13.122 6.229 0.778 1.00 95.19 86 GLY A O 1
ATOM 633 N N . SER A 1 87 ? -13.261 4.144 1.610 1.00 97.62 87 SER A N 1
ATOM 634 C CA . SER A 1 87 ? -11.876 4.045 2.091 1.00 97.62 87 SER A CA 1
ATOM 635 C C . SER A 1 87 ? -10.875 3.997 0.937 1.00 97.62 87 SER A C 1
ATOM 637 O O . SER A 1 87 ? -11.247 3.724 -0.203 1.00 97.62 87 SER A O 1
ATOM 639 N N . TYR A 1 88 ? -9.595 4.206 1.228 1.00 97.44 88 TYR A N 1
ATOM 640 C CA . TYR A 1 88 ? -8.532 4.222 0.225 1.00 97.44 88 TYR A CA 1
ATOM 641 C C . TYR A 1 88 ? -7.408 3.261 0.597 1.00 97.44 88 TYR A C 1
ATOM 643 O O . TYR A 1 88 ? -7.080 3.108 1.769 1.00 97.44 88 TYR A O 1
ATOM 651 N N . LEU A 1 89 ? -6.792 2.651 -0.408 1.00 98.19 89 LEU A N 1
ATOM 652 C CA . LEU A 1 89 ? -5.499 1.989 -0.325 1.00 98.19 89 LEU A CA 1
ATOM 653 C C . LEU A 1 89 ? -4.464 2.877 -1.013 1.00 98.19 89 LEU A C 1
ATOM 655 O O . LEU A 1 89 ? -4.621 3.206 -2.185 1.00 98.19 89 LEU A O 1
ATOM 659 N N . VAL A 1 90 ? -3.391 3.209 -0.306 1.00 97.69 90 VAL A N 1
ATOM 660 C CA . VAL A 1 90 ? -2.194 3.857 -0.845 1.00 97.69 90 VAL A CA 1
ATOM 661 C C . VAL A 1 90 ? -1.060 2.844 -0.778 1.00 97.69 90 VAL A C 1
ATOM 663 O O . VAL A 1 90 ? -0.755 2.329 0.298 1.00 97.69 90 VAL A O 1
ATOM 666 N N . LEU A 1 91 ? -0.429 2.532 -1.907 1.00 96.81 91 LEU A N 1
ATOM 667 C CA . LEU A 1 91 ? 0.620 1.514 -1.964 1.00 96.81 91 LEU A CA 1
ATOM 668 C C . LEU A 1 91 ? 1.763 1.973 -2.863 1.00 96.81 91 LEU A C 1
ATOM 670 O O . LEU A 1 91 ? 1.539 2.555 -3.925 1.00 96.81 91 LEU A O 1
ATOM 674 N N . SER A 1 92 ? 2.992 1.668 -2.442 1.00 96.31 92 SER A N 1
ATOM 675 C CA . SER A 1 92 ? 4.178 1.782 -3.292 1.00 96.31 92 SER A CA 1
ATOM 676 C C . SER A 1 92 ? 4.929 0.458 -3.364 1.00 96.31 92 SER A C 1
ATOM 678 O O . SER A 1 92 ? 4.979 -0.286 -2.378 1.00 96.31 92 SER A O 1
ATOM 680 N N . HIS A 1 93 ? 5.507 0.148 -4.527 1.00 96.25 93 HIS A N 1
ATOM 681 C CA . HIS A 1 93 ? 6.161 -1.133 -4.788 1.00 96.25 93 HIS A CA 1
ATOM 682 C C . HIS A 1 93 ? 7.418 -1.021 -5.651 1.00 96.25 93 HIS A C 1
ATOM 684 O O . HIS A 1 93 ? 7.372 -0.368 -6.687 1.00 96.25 93 HIS A O 1
ATOM 690 N N . LEU A 1 94 ? 8.521 -1.684 -5.265 1.00 94.19 94 LEU A N 1
ATOM 691 C CA . LEU A 1 94 ? 9.715 -1.790 -6.115 1.00 94.19 94 LEU A CA 1
ATOM 692 C C . LEU A 1 94 ? 9.356 -2.456 -7.446 1.00 94.19 94 LEU A C 1
ATOM 694 O O . LEU A 1 94 ? 8.692 -3.499 -7.460 1.00 94.19 94 LEU A O 1
ATOM 698 N N . ALA A 1 95 ? 9.827 -1.844 -8.528 1.00 91.44 95 ALA A N 1
ATOM 699 C CA . ALA A 1 95 ? 9.413 -2.104 -9.897 1.00 91.44 95 ALA A CA 1
ATOM 700 C C . ALA A 1 95 ? 10.623 -2.532 -10.749 1.00 91.44 95 ALA A C 1
ATOM 702 O O . ALA A 1 95 ? 11.381 -1.669 -11.198 1.00 91.44 95 ALA A O 1
ATOM 703 N N . PRO A 1 96 ? 10.819 -3.840 -11.003 1.00 90.81 96 PRO A N 1
ATOM 704 C CA . PRO A 1 96 ? 11.915 -4.316 -11.842 1.00 90.81 96 PRO A CA 1
ATOM 705 C C . PRO A 1 96 ? 11.734 -3.923 -13.320 1.00 90.81 96 PRO A C 1
ATOM 707 O O . PRO A 1 96 ? 12.696 -3.980 -14.078 1.00 90.81 96 PRO A O 1
ATOM 710 N N . ASP A 1 97 ? 10.531 -3.496 -13.728 1.00 90.81 97 ASP A N 1
ATOM 711 C CA . ASP A 1 97 ? 10.254 -3.012 -15.088 1.00 90.81 97 ASP A CA 1
ATOM 712 C C . ASP A 1 97 ? 10.944 -1.676 -15.398 1.00 90.81 97 ASP A C 1
ATOM 714 O O . ASP A 1 97 ? 11.218 -1.379 -16.558 1.00 90.81 97 ASP A O 1
ATOM 718 N N . HIS A 1 98 ? 11.203 -0.854 -14.374 1.00 87.81 98 HIS A N 1
ATOM 719 C CA . HIS A 1 98 ? 11.884 0.433 -14.535 1.00 87.81 98 HIS A CA 1
ATOM 720 C C . HIS A 1 98 ? 13.401 0.273 -14.602 1.00 87.81 98 HIS A C 1
ATOM 722 O O . HIS A 1 98 ? 14.060 0.941 -15.395 1.00 87.81 98 HIS A O 1
ATOM 728 N N . ASP A 1 99 ? 13.940 -0.614 -13.768 1.00 89.00 99 ASP A N 1
ATOM 729 C CA . ASP A 1 99 ? 15.354 -0.953 -13.738 1.00 89.00 99 ASP A CA 1
ATOM 730 C C . ASP A 1 99 ? 15.531 -2.444 -13.412 1.00 89.00 99 ASP A C 1
ATOM 732 O O . ASP A 1 99 ? 15.355 -2.857 -12.260 1.00 89.00 99 ASP A O 1
ATOM 736 N N . PRO A 1 100 ? 15.951 -3.268 -14.386 1.00 85.88 100 PRO A N 1
ATOM 737 C CA . PRO A 1 100 ? 16.248 -4.676 -14.146 1.00 85.88 100 PRO A CA 1
ATOM 738 C C . PRO A 1 100 ? 17.348 -4.907 -13.095 1.00 85.88 100 PRO A C 1
ATOM 740 O O . PRO A 1 100 ? 17.423 -5.992 -12.510 1.00 85.88 100 PRO A O 1
ATOM 743 N N . SER A 1 101 ? 18.205 -3.911 -12.821 1.00 88.25 101 SER A N 1
ATOM 744 C CA . SER A 1 101 ? 19.281 -4.012 -11.828 1.00 88.25 101 SER A CA 1
ATOM 745 C C . SER A 1 101 ? 18.764 -4.173 -10.392 1.00 88.25 101 SER A C 1
ATOM 747 O O . SER A 1 101 ? 19.458 -4.759 -9.551 1.00 88.25 101 SER A O 1
ATOM 749 N N . ILE A 1 102 ? 17.511 -3.774 -10.126 1.00 88.12 102 ILE A N 1
ATOM 750 C CA . ILE A 1 102 ? 16.842 -3.984 -8.837 1.00 88.12 102 ILE A CA 1
ATOM 751 C C . ILE A 1 102 ? 16.894 -5.445 -8.398 1.00 88.12 102 ILE A C 1
ATOM 753 O O . ILE A 1 102 ? 17.015 -5.722 -7.203 1.00 88.12 102 ILE A O 1
ATOM 757 N N . GLU A 1 103 ? 16.844 -6.394 -9.333 1.00 90.12 103 GLU A N 1
ATOM 758 C CA . GLU A 1 103 ? 16.845 -7.812 -8.988 1.00 90.12 103 GLU A CA 1
ATOM 759 C C . GLU A 1 103 ? 18.189 -8.256 -8.390 1.00 90.12 103 GLU A C 1
ATOM 761 O O . GLU A 1 103 ? 18.232 -9.091 -7.482 1.00 90.12 103 GLU A O 1
ATOM 766 N N . ALA A 1 104 ? 19.301 -7.649 -8.819 1.00 89.00 104 ALA A N 1
ATOM 767 C CA . ALA A 1 104 ? 20.606 -7.879 -8.206 1.00 89.00 104 ALA A CA 1
ATOM 768 C C . ALA A 1 104 ? 20.643 -7.345 -6.764 1.00 89.00 104 ALA A C 1
ATOM 770 O O . ALA A 1 104 ? 21.130 -8.035 -5.860 1.00 89.00 104 ALA A O 1
ATOM 771 N N . GLY A 1 105 ? 20.063 -6.163 -6.528 1.00 88.75 105 GLY A N 1
ATOM 772 C CA . GLY A 1 105 ? 19.865 -5.612 -5.186 1.00 88.75 105 GLY A CA 1
ATOM 773 C C . GLY A 1 105 ? 19.001 -6.528 -4.315 1.00 88.75 105 GLY A C 1
ATOM 774 O O . GLY A 1 105 ? 19.391 -6.889 -3.203 1.00 88.75 105 GLY A O 1
ATOM 775 N N . ALA A 1 106 ? 17.878 -7.006 -4.849 1.00 90.69 106 ALA A N 1
ATOM 776 C CA . ALA A 1 106 ? 16.984 -7.930 -4.161 1.00 90.69 106 ALA A CA 1
ATOM 777 C C . ALA A 1 106 ? 17.663 -9.256 -3.811 1.00 90.69 106 ALA A C 1
ATOM 779 O O . ALA A 1 106 ? 17.519 -9.759 -2.694 1.00 90.69 106 ALA A O 1
ATOM 780 N N . LYS A 1 107 ? 18.494 -9.792 -4.710 1.00 91.00 107 LYS A N 1
ATOM 781 C CA . LYS A 1 107 ? 19.319 -10.972 -4.433 1.00 91.00 107 LYS A CA 1
ATOM 782 C C . LYS A 1 107 ? 20.283 -10.735 -3.270 1.00 91.00 107 LYS A C 1
ATOM 784 O O . LYS A 1 107 ? 20.428 -11.623 -2.430 1.00 91.00 107 LYS A O 1
ATOM 789 N N . ALA A 1 108 ? 20.906 -9.560 -3.184 1.00 91.50 108 ALA A N 1
ATOM 790 C CA . ALA A 1 108 ? 21.800 -9.217 -2.079 1.00 91.50 108 ALA A CA 1
ATOM 791 C C . ALA A 1 108 ? 21.065 -9.127 -0.727 1.00 91.50 108 ALA A C 1
ATOM 793 O O . ALA A 1 108 ? 21.598 -9.582 0.286 1.00 91.50 108 ALA A O 1
ATOM 794 N N . TYR A 1 109 ? 19.832 -8.606 -0.706 1.00 88.75 109 TYR A N 1
ATOM 795 C CA . TYR A 1 109 ? 18.970 -8.623 0.485 1.00 88.75 109 TYR A CA 1
ATOM 796 C C . TYR A 1 109 ? 18.637 -10.055 0.916 1.00 88.75 109 TYR A C 1
ATOM 798 O O . TYR A 1 109 ? 18.865 -10.429 2.070 1.00 88.75 109 TYR A O 1
ATOM 806 N N . ARG A 1 110 ? 18.187 -10.889 -0.029 1.00 92.81 110 ARG A N 1
ATOM 807 C CA . ARG A 1 110 ? 17.822 -12.287 0.242 1.00 92.81 110 ARG A CA 1
ATOM 808 C C . ARG A 1 110 ? 19.009 -13.117 0.726 1.00 92.81 110 ARG A C 1
ATOM 810 O O . ARG A 1 110 ? 18.849 -13.916 1.642 1.00 92.81 110 ARG A O 1
ATOM 817 N N . ALA A 1 111 ? 20.210 -12.878 0.197 1.00 92.31 111 ALA A N 1
ATOM 818 C CA . ALA A 1 111 ? 21.441 -13.520 0.666 1.00 92.31 111 ALA A CA 1
ATOM 819 C C . ALA A 1 111 ? 21.773 -13.204 2.139 1.00 92.31 111 ALA A C 1
ATOM 821 O O . ALA A 1 111 ? 22.483 -13.968 2.786 1.00 92.31 111 ALA A O 1
ATOM 822 N N . ARG A 1 112 ? 21.237 -12.105 2.685 1.00 92.94 112 ARG A N 1
ATOM 823 C CA . ARG A 1 112 ? 21.354 -11.712 4.100 1.00 92.94 112 ARG A CA 1
ATOM 824 C C . ARG A 1 112 ? 20.149 -12.148 4.944 1.00 92.94 112 ARG A C 1
ATOM 826 O O . ARG A 1 112 ? 20.007 -11.702 6.078 1.00 92.94 112 ARG A O 1
ATOM 833 N N . GLY A 1 113 ? 19.275 -12.996 4.399 1.00 89.69 113 GLY A N 1
ATOM 834 C CA . GLY A 1 113 ? 18.079 -13.490 5.081 1.00 89.69 113 GLY A CA 1
ATOM 835 C C . GLY A 1 113 ? 16.925 -12.487 5.148 1.00 89.69 113 GLY A C 1
ATOM 836 O O . GLY A 1 113 ? 15.984 -12.710 5.905 1.00 89.69 113 GLY A O 1
ATOM 837 N N . ILE A 1 114 ? 16.979 -11.394 4.377 1.00 88.94 114 ILE A N 1
ATOM 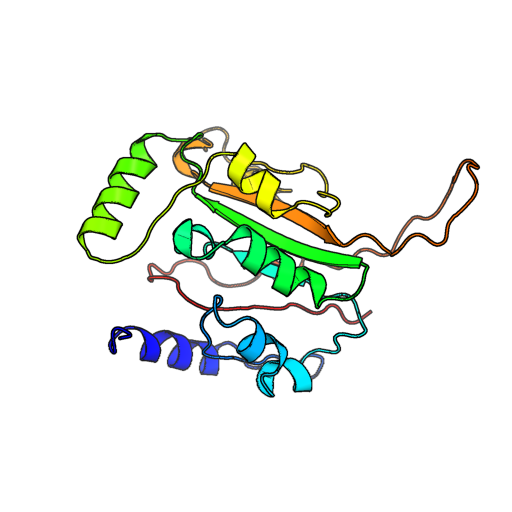838 C CA . ILE A 1 114 ? 15.905 -10.397 4.302 1.00 88.94 114 ILE A CA 1
ATOM 839 C C . ILE A 1 114 ? 15.110 -10.652 3.017 1.00 88.94 114 ILE A C 1
ATOM 841 O O . ILE A 1 114 ? 15.670 -10.498 1.929 1.00 88.94 114 ILE A O 1
ATOM 845 N N . PRO A 1 115 ? 13.828 -11.049 3.097 1.00 91.06 115 PRO A N 1
ATOM 846 C CA . PRO A 1 115 ? 12.999 -11.187 1.909 1.00 91.06 115 PRO A CA 1
ATOM 847 C C . PRO A 1 115 ? 12.936 -9.865 1.139 1.00 91.06 115 PRO A C 1
ATOM 849 O O . PRO A 1 115 ? 12.701 -8.816 1.729 1.00 91.06 115 PRO A O 1
ATOM 852 N N . LEU A 1 116 ? 13.139 -9.924 -0.175 1.00 92.69 116 LEU A N 1
ATOM 853 C CA . LEU A 1 116 ? 12.855 -8.815 -1.078 1.00 92.69 116 LEU A CA 1
ATOM 854 C C . LEU A 1 116 ? 12.366 -9.387 -2.405 1.00 92.69 116 LEU A C 1
ATOM 856 O O . LEU A 1 116 ? 13.080 -10.146 -3.065 1.00 92.69 116 LEU A O 1
ATOM 860 N N . ARG A 1 117 ? 11.139 -9.045 -2.771 1.00 95.38 117 ARG A N 1
ATOM 861 C CA . ARG A 1 117 ? 10.435 -9.465 -3.975 1.00 95.38 117 ARG A CA 1
ATOM 862 C C . ARG A 1 117 ? 9.936 -8.209 -4.688 1.00 95.38 117 ARG A C 1
ATOM 864 O O . ARG A 1 117 ? 8.835 -7.754 -4.391 1.00 95.38 117 ARG A O 1
ATOM 871 N N . PRO A 1 118 ? 10.737 -7.633 -5.601 1.00 95.38 118 PRO A N 1
ATOM 872 C CA . PRO A 1 118 ? 10.254 -6.641 -6.561 1.00 95.38 118 PRO A CA 1
ATOM 873 C C . PRO A 1 118 ? 9.119 -7.245 -7.388 1.00 95.38 118 PRO A C 1
ATOM 875 O O . PRO A 1 118 ? 9.128 -8.455 -7.604 1.00 95.38 118 PRO A O 1
ATOM 878 N N . ARG A 1 119 ? 8.148 -6.447 -7.836 1.00 95.94 119 ARG A N 1
ATOM 879 C CA . ARG A 1 119 ? 6.993 -6.928 -8.611 1.00 95.94 119 ARG A CA 1
ATOM 880 C C . ARG A 1 119 ? 6.790 -6.089 -9.855 1.00 95.94 119 ARG A C 1
ATOM 882 O O . ARG A 1 119 ? 6.954 -4.873 -9.804 1.00 95.94 119 ARG A O 1
ATOM 889 N N . THR A 1 120 ? 6.443 -6.762 -10.942 1.00 96.81 120 THR A N 1
ATOM 890 C CA . THR A 1 120 ? 6.090 -6.130 -12.212 1.00 96.81 120 THR A CA 1
ATOM 891 C C . THR A 1 120 ? 4.851 -5.252 -12.058 1.00 96.81 120 THR A C 1
ATOM 893 O O . THR A 1 120 ? 4.066 -5.416 -11.123 1.00 96.81 120 THR A O 1
ATOM 896 N N . ARG A 1 121 ? 4.623 -4.354 -13.011 1.00 96.88 121 ARG A N 1
ATOM 897 C CA . ARG A 1 121 ? 3.462 -3.475 -13.075 1.00 96.88 121 ARG A CA 1
ATOM 898 C C . ARG A 1 121 ? 2.163 -4.257 -12.920 1.00 96.88 121 ARG A C 1
ATOM 900 O O . ARG A 1 121 ? 1.362 -3.911 -12.064 1.00 96.88 121 ARG A O 1
ATOM 907 N N . ALA A 1 122 ? 1.998 -5.338 -13.683 1.00 97.31 122 ALA A N 1
ATOM 908 C CA . ALA A 1 122 ? 0.797 -6.170 -13.640 1.00 97.31 122 ALA A CA 1
ATOM 909 C C . ALA A 1 122 ? 0.599 -6.843 -12.269 1.00 97.31 122 ALA A C 1
ATOM 911 O O . ALA A 1 122 ? -0.512 -6.881 -11.749 1.00 97.31 122 ALA A O 1
ATOM 912 N N . GLU A 1 123 ? 1.679 -7.333 -11.649 1.00 97.62 123 GLU A N 1
ATOM 913 C CA . GLU A 1 123 ? 1.627 -7.906 -10.297 1.00 97.62 123 GLU A CA 1
ATOM 914 C C . GLU A 1 123 ? 1.261 -6.853 -9.236 1.00 97.62 123 GLU A C 1
ATOM 916 O O . GLU A 1 123 ? 0.606 -7.187 -8.251 1.00 97.62 123 GLU A O 1
ATOM 921 N N . VAL A 1 124 ? 1.677 -5.593 -9.411 1.00 97.81 124 VAL A N 1
ATOM 922 C CA . VAL A 1 124 ? 1.319 -4.488 -8.508 1.00 97.81 124 VAL A CA 1
ATOM 923 C C . VAL A 1 124 ? -0.115 -4.018 -8.749 1.00 97.81 124 VAL A C 1
ATOM 925 O O . VAL A 1 124 ? -0.829 -3.789 -7.778 1.00 97.81 124 VAL A O 1
ATOM 928 N N . GLU A 1 125 ? -0.559 -3.906 -10.004 1.00 97.56 125 GLU A N 1
ATOM 929 C CA . GLU A 1 125 ? -1.950 -3.569 -10.353 1.00 97.56 125 GLU A CA 1
ATOM 930 C C . GLU A 1 125 ? -2.927 -4.585 -9.745 1.00 97.56 125 GLU A C 1
ATOM 932 O O . GLU A 1 125 ? -3.929 -4.176 -9.163 1.00 97.56 125 GLU A O 1
ATOM 937 N N . ALA A 1 126 ? -2.585 -5.878 -9.745 1.00 97.75 126 ALA A N 1
ATOM 938 C CA . ALA A 1 126 ? -3.401 -6.930 -9.130 1.00 97.75 126 ALA A CA 1
ATOM 939 C C . ALA A 1 126 ? -3.590 -6.776 -7.603 1.00 97.75 126 ALA A C 1
ATOM 941 O O . ALA A 1 126 ? -4.545 -7.299 -7.032 1.00 97.75 126 ALA A O 1
ATOM 942 N N . LEU A 1 127 ? -2.716 -6.037 -6.903 1.00 97.75 127 LEU A N 1
ATOM 943 C CA . LEU A 1 127 ? -2.914 -5.730 -5.475 1.00 97.75 127 LEU A CA 1
ATOM 944 C C . LEU A 1 127 ? -4.079 -4.754 -5.240 1.00 97.75 127 LEU A C 1
ATOM 946 O O . LEU A 1 127 ? -4.535 -4.617 -4.106 1.00 97.75 127 LEU A O 1
ATOM 950 N N . PHE A 1 128 ? -4.550 -4.086 -6.295 1.00 98.19 128 PHE A N 1
ATOM 951 C CA . PHE A 1 128 ? -5.690 -3.174 -6.280 1.00 98.19 128 PHE A CA 1
ATOM 952 C C . PHE A 1 128 ? -6.972 -3.810 -6.840 1.00 98.19 128 PHE A C 1
ATOM 954 O O . PHE A 1 128 ? -7.945 -3.093 -7.067 1.00 98.19 128 PHE A O 1
ATOM 961 N N . ASP A 1 129 ? -7.008 -5.128 -7.057 1.00 96.44 129 ASP A N 1
ATOM 962 C CA . ASP A 1 129 ? -8.192 -5.820 -7.573 1.00 96.44 129 ASP A CA 1
ATOM 963 C C . ASP A 1 129 ? -9.457 -5.474 -6.766 1.00 96.44 129 ASP A C 1
ATOM 965 O O . ASP A 1 129 ? -9.507 -5.605 -5.541 1.00 96.44 129 ASP A O 1
ATOM 969 N N . GLY A 1 130 ? -10.502 -5.028 -7.470 1.00 95.62 130 GLY A N 1
ATOM 970 C CA . GLY A 1 130 ? -11.768 -4.594 -6.868 1.00 95.62 130 GLY A CA 1
ATOM 971 C C . GLY A 1 130 ? -11.784 -3.151 -6.345 1.00 95.62 130 GLY A C 1
ATOM 972 O O . GLY A 1 130 ? -12.800 -2.731 -5.787 1.00 95.62 130 GLY A O 1
ATOM 973 N N . LEU A 1 131 ? -10.703 -2.387 -6.531 1.00 98.00 131 LEU A N 1
ATOM 974 C CA . LEU A 1 131 ? -10.616 -0.963 -6.206 1.00 98.00 131 LEU A CA 1
ATOM 975 C C . LEU A 1 131 ? -10.700 -0.080 -7.455 1.00 98.00 131 LEU A C 1
ATOM 977 O O . LEU A 1 131 ? -10.295 -0.457 -8.552 1.00 98.00 131 LEU A O 1
ATOM 981 N N . GLU A 1 132 ? -11.194 1.138 -7.264 1.00 98.00 132 GLU A N 1
ATOM 982 C CA . GLU A 1 132 ? -11.203 2.196 -8.270 1.00 98.00 132 GLU A CA 1
ATOM 983 C C . GLU A 1 132 ? -9.871 2.953 -8.195 1.00 98.00 132 GLU A C 1
ATOM 985 O O . GLU A 1 132 ? -9.659 3.757 -7.284 1.00 98.00 132 GLU A O 1
ATOM 990 N N . LEU A 1 133 ? -8.943 2.687 -9.118 1.00 98.06 133 LEU A N 1
ATOM 991 C CA . LEU A 1 133 ? -7.686 3.436 -9.184 1.00 98.06 133 LEU A CA 1
ATOM 992 C C . LEU A 1 133 ? -7.956 4.908 -9.513 1.00 98.06 133 LEU A C 1
ATOM 994 O O . LEU A 1 133 ? -8.595 5.221 -10.515 1.00 98.06 133 LEU A O 1
ATOM 998 N N . LEU A 1 134 ? -7.444 5.810 -8.677 1.00 97.56 134 LEU A N 1
ATOM 999 C CA . LEU A 1 134 ? -7.516 7.246 -8.927 1.00 97.56 134 LEU A CA 1
ATOM 1000 C C . LEU A 1 134 ? -6.501 7.653 -9.992 1.00 97.56 134 LEU A C 1
ATOM 1002 O O . LEU A 1 134 ? -5.370 7.166 -9.975 1.00 97.56 134 LEU A O 1
ATOM 1006 N N . ASP A 1 135 ? -6.859 8.617 -10.843 1.00 94.50 135 ASP A N 1
ATOM 1007 C CA . ASP A 1 135 ? -5.933 9.205 -11.815 1.00 94.50 135 ASP A CA 1
ATOM 1008 C C . ASP A 1 135 ? -4.663 9.739 -11.124 1.00 94.50 135 ASP A C 1
ATOM 1010 O O . ASP A 1 135 ? -4.776 10.466 -10.123 1.00 94.50 135 ASP A O 1
ATOM 1014 N N . PRO A 1 136 ? -3.455 9.433 -11.640 1.00 97.31 136 PRO A N 1
ATOM 1015 C CA . PRO A 1 136 ? -3.158 8.864 -12.968 1.00 97.31 136 PRO A CA 1
ATOM 1016 C C . PRO A 1 136 ? -3.080 7.320 -13.030 1.00 97.31 136 PRO A C 1
ATOM 1018 O O . PRO A 1 136 ? -2.499 6.763 -13.962 1.00 97.31 136 PRO A O 1
ATOM 1021 N N . GLY A 1 137 ? -3.608 6.610 -12.034 1.00 97.69 137 GLY A N 1
ATOM 1022 C CA . GLY A 1 137 ? -3.490 5.161 -11.895 1.00 97.69 137 GLY A CA 1
ATOM 1023 C C . GLY A 1 137 ? -2.130 4.746 -11.332 1.00 97.69 137 GLY A C 1
ATOM 1024 O O . GLY A 1 137 ? -1.558 5.433 -10.482 1.00 97.69 137 GLY A O 1
ATOM 1025 N N . LEU A 1 138 ? -1.609 3.606 -11.797 1.00 97.94 138 LEU A N 1
ATOM 1026 C CA . LEU A 1 138 ? -0.284 3.123 -11.409 1.00 97.94 138 LEU A CA 1
ATOM 1027 C C . LEU A 1 138 ? 0.806 3.788 -12.260 1.00 97.94 138 LEU A C 1
ATOM 1029 O O . LEU A 1 138 ? 0.914 3.551 -13.465 1.00 97.94 138 LEU A O 1
ATOM 1033 N N . VAL A 1 139 ? 1.643 4.603 -11.628 1.00 97.00 139 VAL A N 1
ATOM 1034 C CA . VAL A 1 139 ? 2.778 5.300 -12.260 1.00 97.00 139 VAL A CA 1
ATOM 1035 C C . VAL A 1 139 ? 4.004 5.215 -11.358 1.00 97.00 139 VAL A C 1
ATOM 1037 O O . VAL A 1 139 ? 3.899 4.751 -10.223 1.00 97.00 139 VAL A O 1
ATOM 1040 N N . SER A 1 140 ? 5.186 5.627 -11.824 1.00 95.94 140 SER A N 1
ATOM 1041 C CA . SER A 1 140 ? 6.303 5.784 -10.888 1.00 95.94 140 SER A CA 1
ATOM 1042 C C . SER A 1 140 ? 5.964 6.830 -9.826 1.00 95.94 140 SER A C 1
ATOM 1044 O O . SER A 1 140 ? 5.355 7.850 -10.144 1.00 95.94 140 SER A O 1
ATOM 1046 N N . VAL A 1 141 ? 6.364 6.588 -8.572 1.00 94.19 141 VAL A N 1
ATOM 1047 C CA . VAL A 1 141 ? 5.966 7.421 -7.418 1.00 94.19 141 VAL A CA 1
ATOM 1048 C C . VAL A 1 141 ? 6.251 8.913 -7.620 1.00 94.19 141 VAL A C 1
ATOM 1050 O O . VAL A 1 141 ? 5.427 9.738 -7.252 1.00 94.19 141 VAL A O 1
ATOM 1053 N N . HIS A 1 142 ? 7.356 9.268 -8.284 1.00 93.06 142 HIS A N 1
ATOM 1054 C CA . HIS A 1 142 ? 7.734 10.663 -8.548 1.00 93.06 142 HIS A CA 1
ATOM 1055 C C . HIS A 1 142 ? 6.829 11.386 -9.564 1.00 93.06 142 HIS A C 1
ATOM 1057 O O . HIS A 1 142 ? 6.964 12.588 -9.762 1.00 93.06 142 HIS A O 1
ATOM 1063 N N . ARG A 1 143 ? 5.918 10.664 -10.226 1.00 94.50 143 ARG A N 1
ATOM 1064 C CA . ARG A 1 143 ? 4.945 11.200 -11.193 1.00 94.50 143 ARG A CA 1
ATOM 1065 C C . ARG A 1 143 ? 3.518 11.200 -10.665 1.00 94.50 143 ARG A C 1
ATOM 1067 O O . ARG A 1 143 ? 2.602 11.604 -11.378 1.00 94.50 143 ARG A O 1
ATOM 1074 N N . TRP A 1 144 ? 3.309 10.728 -9.439 1.00 94.56 144 TRP A N 1
ATOM 1075 C CA . TRP A 1 144 ? 1.993 10.699 -8.826 1.00 94.56 144 TRP A CA 1
ATOM 1076 C C . TRP A 1 144 ? 1.668 12.091 -8.266 1.00 94.56 144 TRP A C 1
ATOM 1078 O O . TRP A 1 144 ? 2.140 12.438 -7.191 1.00 94.56 144 TRP A O 1
ATOM 1088 N N . ARG A 1 145 ? 0.919 12.894 -9.042 1.00 92.94 145 ARG A N 1
ATOM 1089 C CA . ARG A 1 145 ? 0.448 14.259 -8.707 1.00 92.94 145 ARG A CA 1
ATOM 1090 C C . ARG A 1 145 ? 1.497 15.126 -7.974 1.00 92.94 145 ARG A C 1
ATOM 1092 O O . ARG A 1 145 ? 1.257 15.520 -6.841 1.00 92.94 145 ARG A O 1
ATOM 1099 N N . PRO A 1 146 ? 2.663 15.400 -8.585 1.00 90.94 146 PRO A N 1
ATOM 1100 C CA . PRO A 1 146 ? 3.704 16.177 -7.924 1.00 90.94 146 PRO A CA 1
ATOM 1101 C C . PRO A 1 146 ? 3.271 17.641 -7.745 1.00 90.94 146 PRO A C 1
ATOM 1103 O O . PRO A 1 146 ? 2.826 18.275 -8.702 1.00 90.94 146 PRO A O 1
ATOM 1106 N N . ASP A 1 147 ? 3.466 18.188 -6.546 1.00 84.00 147 ASP A N 1
ATOM 1107 C CA . ASP A 1 147 ? 3.143 19.593 -6.235 1.00 84.00 147 ASP A CA 1
ATOM 1108 C C . ASP A 1 147 ? 4.136 20.583 -6.864 1.00 84.00 147 ASP A C 1
ATOM 1110 O O . ASP A 1 147 ? 3.836 21.759 -7.068 1.00 84.00 147 ASP A O 1
ATOM 1114 N N . ALA A 1 148 ? 5.336 20.100 -7.194 1.00 86.31 148 ALA A N 1
ATOM 1115 C CA . ALA A 1 148 ? 6.414 20.874 -7.791 1.00 86.31 148 ALA A CA 1
ATOM 1116 C C . ALA A 1 148 ? 6.898 20.253 -9.106 1.00 86.31 148 ALA A C 1
ATOM 1118 O O . ALA A 1 148 ? 6.693 19.072 -9.389 1.00 86.31 148 ALA A O 1
ATOM 1119 N N . ALA A 1 149 ? 7.593 21.060 -9.910 1.00 86.94 149 ALA A N 1
ATOM 1120 C CA . ALA A 1 149 ? 8.217 20.577 -11.131 1.00 86.94 149 ALA A CA 1
ATOM 1121 C C . ALA A 1 149 ? 9.235 19.469 -10.815 1.00 86.94 149 ALA A C 1
ATOM 1123 O O . ALA A 1 149 ? 10.180 19.661 -10.049 1.00 86.94 149 ALA A O 1
ATOM 1124 N N . VAL A 1 150 ? 9.044 18.312 -11.441 1.00 87.25 150 VAL A N 1
ATOM 1125 C CA . VAL A 1 150 ? 9.977 17.188 -11.374 1.00 87.25 150 VAL A CA 1
ATOM 1126 C C . VAL A 1 150 ? 11.178 17.489 -12.280 1.00 87.25 150 VAL A C 1
ATOM 1128 O O . VAL A 1 150 ? 10.967 17.898 -13.427 1.00 87.25 150 VAL A O 1
ATOM 1131 N N . PRO A 1 151 ? 12.428 17.285 -11.820 1.00 89.56 151 PRO A N 1
ATOM 1132 C CA . PRO A 1 151 ? 13.609 17.433 -12.666 1.00 89.56 151 PRO A CA 1
ATOM 1133 C C . PRO A 1 151 ? 13.506 16.588 -13.939 1.00 89.56 151 PRO A C 1
ATOM 1135 O O . PRO A 1 151 ? 13.164 15.408 -13.883 1.00 89.56 151 PRO A O 1
ATOM 1138 N N . ALA A 1 152 ? 13.811 17.187 -15.091 1.00 87.44 152 ALA A N 1
ATOM 1139 C CA . ALA A 1 152 ? 13.661 16.525 -16.388 1.00 87.44 152 ALA A CA 1
ATOM 1140 C C . ALA A 1 152 ? 14.603 15.319 -16.573 1.00 87.44 152 ALA A C 1
ATOM 1142 O O . ALA A 1 152 ? 14.344 14.456 -17.408 1.00 87.44 152 ALA A O 1
ATOM 1143 N N . ASP A 1 153 ? 15.693 15.267 -15.810 1.00 92.62 153 ASP A N 1
ATOM 1144 C CA . ASP A 1 153 ? 16.672 14.184 -15.795 1.00 92.62 153 ASP A CA 1
ATOM 1145 C C . ASP A 1 153 ? 16.341 13.074 -14.784 1.00 92.62 153 ASP A C 1
ATOM 1147 O O . ASP A 1 153 ? 17.013 12.043 -14.797 1.00 92.62 153 ASP A O 1
ATOM 1151 N N . LEU A 1 154 ? 15.307 13.238 -13.946 1.00 92.44 154 LEU A N 1
ATOM 1152 C CA . LEU A 1 154 ? 14.843 12.181 -13.050 1.00 92.44 154 LEU A CA 1
ATOM 1153 C C . LEU A 1 154 ? 14.036 11.138 -13.834 1.00 92.44 154 LEU A C 1
ATOM 1155 O O . LEU A 1 154 ? 12.934 11.383 -14.325 1.00 92.44 154 LEU A O 1
ATOM 1159 N N . THR A 1 155 ? 14.595 9.940 -13.928 1.00 93.94 155 THR A N 1
ATOM 1160 C CA . THR A 1 155 ? 14.024 8.816 -14.673 1.00 93.94 155 THR A CA 1
ATOM 1161 C C . THR A 1 155 ? 13.287 7.835 -13.765 1.00 93.94 155 THR A C 1
ATOM 1163 O O . THR A 1 155 ? 13.570 7.719 -12.571 1.00 93.94 155 THR A O 1
ATOM 1166 N N . ASP A 1 156 ? 12.389 7.037 -14.353 1.00 93.25 156 ASP A N 1
ATOM 1167 C CA . ASP A 1 156 ? 11.755 5.922 -13.636 1.00 93.25 156 ASP A CA 1
ATOM 1168 C C . ASP A 1 156 ? 12.775 4.931 -13.092 1.00 93.25 156 ASP A C 1
ATOM 1170 O O . ASP A 1 156 ? 12.566 4.407 -12.007 1.00 93.25 156 ASP A O 1
ATOM 1174 N N . ALA A 1 157 ? 13.876 4.695 -13.811 1.00 92.38 157 ALA A N 1
ATOM 1175 C CA . ALA A 1 157 ? 14.937 3.782 -13.398 1.00 92.38 157 ALA A CA 1
ATOM 1176 C C . ALA A 1 157 ? 15.666 4.266 -12.132 1.00 92.38 157 ALA A C 1
ATOM 1178 O O . ALA A 1 157 ? 16.039 3.468 -11.277 1.00 92.38 157 ALA A O 1
ATOM 1179 N N . GLN A 1 158 ? 15.832 5.578 -11.948 1.00 90.00 158 GLN A N 1
ATOM 1180 C CA . GLN A 1 158 ? 16.445 6.113 -10.725 1.00 90.00 158 GLN A CA 1
ATOM 1181 C C . GLN A 1 158 ? 15.527 5.990 -9.502 1.00 90.00 158 GLN A C 1
ATOM 1183 O O . GLN A 1 158 ? 16.015 5.865 -8.382 1.00 90.00 158 GLN A O 1
ATOM 1188 N N . VAL A 1 159 ? 14.207 6.013 -9.704 1.00 91.19 159 VAL A N 1
ATOM 1189 C CA . VAL A 1 159 ? 13.210 5.915 -8.625 1.00 91.19 159 VAL A CA 1
ATOM 1190 C C . VAL A 1 159 ? 12.813 4.462 -8.347 1.00 91.19 159 VAL A C 1
ATOM 1192 O O . VAL A 1 159 ? 12.626 4.064 -7.201 1.00 91.19 159 VAL A O 1
ATOM 1195 N N . SER A 1 160 ? 12.664 3.676 -9.409 1.00 92.56 160 SER A N 1
ATOM 1196 C CA . SER A 1 160 ? 12.393 2.240 -9.455 1.00 92.56 160 SER A CA 1
ATOM 1197 C C . SER A 1 160 ? 11.291 1.723 -8.529 1.00 92.56 160 SER A C 1
ATOM 1199 O O . SER A 1 160 ? 11.325 0.593 -8.037 1.00 92.56 160 SER A O 1
ATOM 1201 N N . ALA A 1 161 ? 10.254 2.535 -8.338 1.00 94.44 161 ALA A N 1
ATOM 1202 C CA . ALA A 1 161 ? 9.053 2.149 -7.617 1.00 94.44 161 ALA A CA 1
ATOM 1203 C C . ALA A 1 161 ? 7.795 2.670 -8.312 1.00 94.44 161 ALA A C 1
ATOM 1205 O O . ALA A 1 161 ? 7.769 3.808 -8.790 1.00 94.44 161 ALA A O 1
ATOM 1206 N N . TYR A 1 162 ? 6.755 1.840 -8.330 1.00 97.69 162 TYR A N 1
ATOM 1207 C CA . TYR A 1 162 ? 5.389 2.234 -8.649 1.00 97.69 162 TYR A CA 1
ATOM 1208 C C . TYR A 1 162 ? 4.675 2.790 -7.414 1.00 97.69 162 TYR A C 1
ATOM 1210 O O . TYR A 1 162 ? 4.966 2.376 -6.291 1.00 97.69 162 TYR A O 1
ATOM 1218 N N . GLY A 1 163 ? 3.723 3.694 -7.634 1.00 97.06 163 GLY A N 1
ATOM 1219 C CA . GLY A 1 163 ? 2.790 4.216 -6.643 1.00 97.06 163 GLY A CA 1
ATOM 1220 C C . GLY A 1 163 ? 1.392 4.369 -7.230 1.00 97.06 163 GLY A C 1
ATOM 1221 O O . GLY A 1 163 ? 1.242 4.720 -8.403 1.00 97.06 163 GLY A O 1
ATOM 1222 N N . ALA A 1 164 ? 0.380 4.088 -6.414 1.00 97.75 164 ALA A N 1
ATOM 1223 C CA . ALA A 1 164 ? -1.022 4.280 -6.764 1.00 97.75 164 ALA A CA 1
ATOM 1224 C C . ALA A 1 164 ? -1.893 4.483 -5.520 1.00 97.75 164 ALA A C 1
ATOM 1226 O O . ALA A 1 164 ? -1.535 4.077 -4.408 1.00 97.75 164 ALA A O 1
ATOM 1227 N N . ILE A 1 165 ? -3.071 5.065 -5.757 1.00 98.38 165 ILE A N 1
ATOM 1228 C CA . ILE A 1 165 ? -4.166 5.138 -4.794 1.00 98.38 165 ILE A CA 1
ATOM 1229 C C . ILE A 1 165 ? -5.394 4.470 -5.407 1.00 98.38 165 ILE A C 1
ATOM 1231 O O . ILE A 1 165 ? -5.809 4.832 -6.507 1.00 98.38 165 ILE A O 1
ATOM 1235 N N . GLY A 1 166 ? -5.975 3.512 -4.690 1.00 98.06 166 GLY A N 1
ATOM 1236 C CA . GLY A 1 166 ? -7.225 2.853 -5.054 1.00 98.06 166 GLY A CA 1
ATOM 1237 C C . GLY A 1 166 ? -8.314 3.158 -4.038 1.00 98.06 166 GLY A C 1
ATOM 1238 O O . GLY A 1 166 ? -8.101 3.011 -2.837 1.00 98.06 166 GLY A O 1
ATOM 1239 N N . ARG A 1 167 ? -9.489 3.570 -4.503 1.00 98.06 167 ARG A N 1
ATOM 1240 C CA . ARG A 1 167 ? -10.668 3.799 -3.672 1.00 98.06 167 ARG A CA 1
ATOM 1241 C C . ARG A 1 167 ? -11.498 2.524 -3.577 1.00 98.06 167 ARG A C 1
ATOM 1243 O O . ARG A 1 167 ? -11.788 1.883 -4.584 1.00 98.06 167 ARG A O 1
ATOM 1250 N N . LYS A 1 168 ? -11.918 2.163 -2.367 1.00 97.75 168 LYS A N 1
ATOM 1251 C CA . LYS A 1 168 ? -12.888 1.093 -2.138 1.00 97.75 168 LYS A CA 1
ATOM 1252 C C . LYS A 1 168 ? -14.261 1.573 -2.611 1.00 97.75 168 LYS A C 1
ATOM 1254 O O . LYS A 1 168 ? -14.765 2.555 -2.052 1.00 97.75 168 LYS A O 1
ATOM 1259 N N . PRO A 1 169 ? -14.883 0.903 -3.593 1.00 95.44 169 PRO A N 1
ATOM 1260 C CA . PRO A 1 169 ? -16.162 1.341 -4.123 1.00 95.44 169 PRO A CA 1
ATOM 1261 C C . PRO A 1 169 ? -17.242 1.285 -3.041 1.00 95.44 169 PRO A C 1
ATOM 1263 O O . PRO A 1 169 ? -17.210 0.457 -2.122 1.00 95.44 169 PRO A O 1
ATOM 1266 N N . SER A 1 170 ? -18.226 2.170 -3.154 1.00 86.38 170 SER A N 1
ATOM 1267 C CA . SER A 1 170 ? -19.453 2.036 -2.376 1.00 86.38 170 SER A CA 1
ATOM 1268 C C . SER A 1 170 ? -20.219 0.808 -2.861 1.00 86.38 170 SER A C 1
ATOM 1270 O O . SER A 1 170 ? -20.279 0.599 -4.074 1.00 86.38 170 SER A O 1
ATOM 1272 N N . PRO A 1 171 ? -20.815 -0.012 -1.971 1.00 72.81 171 PRO A N 1
ATOM 1273 C CA . PRO A 1 171 ? -21.733 -1.045 -2.412 1.00 72.81 171 PRO A CA 1
ATOM 1274 C C . PRO A 1 171 ? -22.845 -0.335 -3.177 1.00 72.81 171 PRO A C 1
ATOM 1276 O O . PRO A 1 171 ? -23.618 0.435 -2.607 1.00 72.81 171 PRO A O 1
ATOM 1279 N N . SER A 1 172 ? -22.873 -0.517 -4.493 1.00 56.00 172 SER A N 1
ATOM 1280 C CA . SER A 1 172 ? -23.911 0.063 -5.325 1.00 56.00 172 SER A CA 1
ATOM 1281 C C . SER A 1 172 ? -25.256 -0.457 -4.822 1.00 56.00 172 SER A C 1
ATOM 1283 O O . SER A 1 172 ? -25.516 -1.659 -4.899 1.00 56.00 172 SER A O 1
ATOM 1285 N N . SER A 1 173 ? -26.139 0.427 -4.346 1.00 40.09 173 SER A N 1
ATOM 1286 C CA . SER A 1 173 ? -27.568 0.145 -4.504 1.00 40.09 173 SER A CA 1
ATOM 1287 C C . SER A 1 173 ? -27.816 -0.034 -6.007 1.00 40.09 173 SER A C 1
ATOM 1289 O O . SER A 1 173 ? -27.240 0.728 -6.787 1.00 40.09 173 SER A O 1
ATOM 1291 N N . PRO A 1 174 ? -28.595 -1.031 -6.456 1.00 39.88 174 PRO A N 1
ATOM 1292 C CA . PRO A 1 174 ? -28.754 -1.292 -7.880 1.00 39.88 174 PRO A CA 1
ATOM 1293 C C . PRO A 1 174 ? -29.533 -0.130 -8.506 1.00 39.88 174 PRO A C 1
ATOM 1295 O O . PRO A 1 174 ? -30.756 -0.079 -8.403 1.00 39.88 174 PRO A O 1
ATOM 1298 N N . SER A 1 175 ? -28.846 0.837 -9.120 1.00 40.59 175 SER A N 1
ATOM 1299 C CA . SER A 1 175 ? -29.485 1.999 -9.735 1.00 40.59 175 SER A CA 1
ATOM 1300 C C . SER A 1 175 ? -29.383 1.974 -11.260 1.00 40.59 175 SER A C 1
ATOM 1302 O O . SER A 1 175 ? -28.327 1.972 -11.887 1.00 40.59 175 SER A O 1
ATOM 1304 N N . HIS A 1 176 ? -30.581 1.904 -11.829 1.00 35.19 176 HIS A N 1
ATOM 1305 C CA . HIS A 1 176 ? -31.047 2.473 -13.085 1.00 35.19 176 HIS A CA 1
ATOM 1306 C C . HIS A 1 176 ? -30.073 3.446 -13.791 1.00 35.19 176 HIS A C 1
ATOM 1308 O O . HIS A 1 176 ? -29.654 4.454 -13.226 1.00 35.19 176 HIS A O 1
ATOM 1314 N N . ARG A 1 177 ? -29.780 3.167 -15.071 1.00 36.03 177 ARG A N 1
ATOM 1315 C CA . ARG A 1 177 ? -29.043 4.060 -15.980 1.00 36.03 177 ARG A CA 1
ATOM 1316 C C . ARG A 1 177 ? -29.841 5.344 -16.243 1.00 36.03 177 ARG A C 1
ATOM 1318 O O . ARG A 1 177 ? -30.864 5.297 -16.918 1.00 36.03 177 ARG A O 1
ATOM 1325 N N . GLY A 1 178 ? -29.309 6.476 -15.794 1.00 33.53 178 GLY A N 1
ATOM 1326 C CA . GLY A 1 178 ? -29.678 7.831 -16.208 1.00 33.53 178 GLY A CA 1
ATOM 1327 C C . GLY A 1 178 ? -28.468 8.763 -16.039 1.00 33.53 178 GLY A C 1
ATOM 1328 O O . GLY A 1 178 ? -27.618 8.475 -15.196 1.00 33.53 178 GLY A O 1
ATOM 1329 N N . PRO A 1 179 ? -28.317 9.819 -16.858 1.00 36.44 179 PRO A N 1
ATOM 1330 C CA . PRO A 1 179 ? -27.080 10.592 -16.909 1.00 36.44 179 PRO A CA 1
ATOM 1331 C C . PRO A 1 179 ? -26.954 11.495 -15.675 1.00 36.44 179 PRO A C 1
ATOM 1333 O O . PRO A 1 179 ? -27.812 12.340 -15.429 1.00 36.44 179 PRO A O 1
ATOM 1336 N N . LEU A 1 180 ? -25.877 11.322 -14.905 1.00 36.56 180 LEU A N 1
ATOM 1337 C CA . LEU A 1 180 ? -25.551 12.176 -13.763 1.00 36.56 180 LEU A CA 1
ATOM 1338 C C . LEU A 1 180 ? -24.671 13.343 -14.218 1.00 36.56 180 LEU A C 1
ATOM 1340 O O . LEU A 1 180 ? -23.456 13.223 -14.354 1.00 36.56 180 LEU A O 1
ATOM 1344 N N . SER A 1 181 ? -25.312 14.486 -14.442 1.00 33.19 181 SER A N 1
ATOM 1345 C CA . SER A 1 181 ? -24.690 15.793 -14.251 1.00 33.19 181 SER A CA 1
ATOM 1346 C C . SER A 1 181 ? -24.790 16.181 -12.774 1.00 33.19 181 SER A C 1
ATOM 1348 O O . SER A 1 181 ? -25.871 16.061 -12.201 1.00 33.19 181 SER A O 1
ATOM 1350 N N . ALA A 1 182 ? -23.698 16.732 -12.239 1.00 31.48 182 ALA A N 1
ATOM 1351 C CA . ALA A 1 182 ? -23.518 17.268 -10.887 1.00 31.48 182 ALA A CA 1
ATOM 1352 C C . ALA A 1 182 ? -23.412 16.216 -9.771 1.00 31.48 182 ALA A C 1
ATOM 1354 O O . ALA A 1 182 ? -24.396 15.586 -9.418 1.00 31.48 182 ALA A O 1
ATOM 1355 N N . LEU A 1 183 ? -22.213 16.074 -9.200 1.00 32.06 183 LEU A N 1
ATOM 1356 C CA . LEU A 1 183 ? -21.897 16.529 -7.841 1.00 32.06 183 LEU A CA 1
ATOM 1357 C C . LEU A 1 183 ? -20.373 16.714 -7.749 1.00 32.06 183 LEU A C 1
ATOM 1359 O O . LEU A 1 183 ? -19.601 15.769 -7.882 1.00 32.06 183 LEU A O 1
ATOM 1363 N N . ALA A 1 184 ? -19.972 17.974 -7.599 1.00 29.94 184 ALA A N 1
ATOM 1364 C CA . ALA A 1 184 ? -18.629 18.394 -7.241 1.00 29.94 184 ALA A CA 1
ATOM 1365 C C . ALA A 1 184 ? -18.531 18.528 -5.713 1.00 29.94 184 ALA A C 1
ATOM 1367 O O . ALA A 1 184 ? -19.527 18.851 -5.069 1.00 29.94 184 ALA A O 1
ATOM 1368 N N . ASN A 1 185 ? -17.301 18.369 -5.218 1.00 30.88 185 ASN A N 1
ATOM 1369 C CA . ASN A 1 185 ? -16.794 18.663 -3.875 1.00 30.88 185 ASN A CA 1
ATOM 1370 C C . ASN A 1 185 ? -17.244 17.757 -2.722 1.00 30.88 185 ASN A C 1
ATOM 1372 O O . ASN A 1 185 ? -18.239 18.032 -2.072 1.00 30.88 185 ASN A O 1
ATOM 1376 N N . ASP A 1 186 ? -16.389 16.774 -2.429 1.00 25.86 186 ASP A N 1
ATOM 1377 C CA . ASP A 1 186 ? -15.912 16.466 -1.073 1.00 25.86 186 ASP A CA 1
ATOM 1378 C C . ASP A 1 186 ? -14.448 16.010 -1.214 1.00 25.86 186 ASP A C 1
ATOM 1380 O O . ASP A 1 186 ? -14.142 14.842 -1.465 1.00 25.86 186 ASP A O 1
ATOM 1384 N N . SER A 1 187 ? -13.526 16.974 -1.201 1.00 28.92 187 SER A N 1
ATOM 1385 C CA . SER A 1 187 ? -12.086 16.730 -1.289 1.00 28.92 187 SER A CA 1
ATOM 1386 C C . SER A 1 187 ? -11.534 16.400 0.095 1.00 28.92 187 SER A C 1
ATOM 1388 O O . SER A 1 187 ? -11.543 17.250 0.981 1.00 28.92 187 SER A O 1
ATOM 1390 N N . ILE A 1 188 ? -11.017 15.182 0.263 1.00 32.12 188 ILE A N 1
ATOM 1391 C CA . ILE A 1 188 ? -10.073 14.867 1.340 1.00 32.12 188 ILE A CA 1
ATOM 1392 C C . ILE A 1 188 ? -8.854 15.774 1.155 1.00 32.12 188 ILE A C 1
ATOM 1394 O O . ILE A 1 188 ? -8.255 15.775 0.080 1.00 32.12 188 ILE A O 1
ATOM 1398 N N . ASP A 1 189 ? -8.519 16.541 2.188 1.00 28.59 189 ASP A N 1
ATOM 1399 C CA . ASP A 1 189 ? -7.335 17.394 2.217 1.00 28.59 189 ASP A CA 1
ATOM 1400 C C . ASP A 1 189 ? -6.070 16.514 2.263 1.00 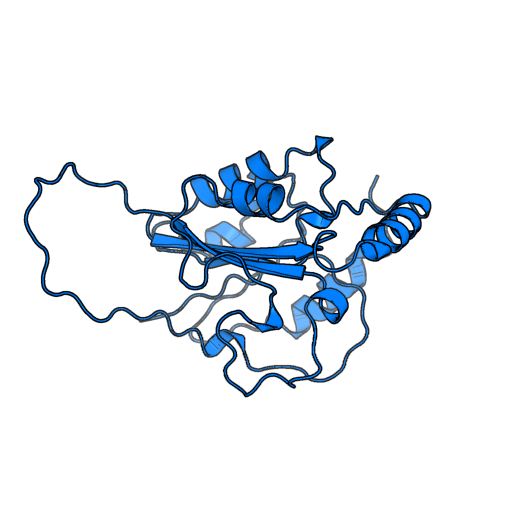28.59 189 ASP A C 1
ATOM 1402 O O . ASP A 1 189 ? -5.763 15.879 3.277 1.00 28.59 189 ASP A O 1
ATOM 1406 N N . LEU A 1 190 ? -5.398 16.391 1.115 1.00 32.09 190 LEU A N 1
ATOM 1407 C CA . LEU A 1 190 ? -4.181 15.592 0.935 1.00 32.09 190 LEU A CA 1
ATOM 1408 C C . LEU A 1 190 ? -2.914 16.360 1.358 1.00 32.09 190 LEU A C 1
ATOM 1410 O O . LEU A 1 190 ? -1.858 15.736 1.488 1.00 32.09 190 LEU A O 1
ATOM 1414 N N . ASP A 1 191 ? -3.017 17.662 1.650 1.00 27.19 191 ASP A N 1
ATOM 1415 C CA . ASP A 1 191 ? -1.869 18.521 1.972 1.00 27.19 191 ASP A CA 1
ATOM 1416 C C . ASP A 1 191 ? -1.299 18.219 3.373 1.00 27.19 191 ASP A C 1
ATOM 1418 O O . ASP A 1 191 ? -0.122 18.450 3.648 1.00 27.19 191 ASP A O 1
ATOM 1422 N N . ALA A 1 192 ? -2.075 17.568 4.248 1.00 29.06 192 ALA A N 1
ATOM 1423 C CA . ALA A 1 192 ? -1.631 17.141 5.581 1.00 29.06 192 ALA A CA 1
ATOM 1424 C C . ALA A 1 192 ? -0.589 15.993 5.578 1.00 29.06 192 ALA A C 1
ATOM 1426 O O . ALA A 1 192 ? -0.114 15.576 6.640 1.00 29.06 192 ALA A O 1
ATOM 1427 N N . VAL A 1 193 ? -0.237 15.449 4.406 1.00 30.42 193 VAL A N 1
ATOM 1428 C CA . VAL A 1 193 ? 0.732 14.346 4.258 1.00 30.42 193 VAL A CA 1
ATOM 1429 C C . VAL A 1 193 ? 2.150 14.848 3.949 1.00 30.42 193 VAL A C 1
ATOM 1431 O O . VAL A 1 193 ? 3.106 14.114 4.205 1.00 30.42 193 VAL A O 1
ATOM 1434 N N . ALA A 1 194 ? 2.306 16.075 3.442 1.00 25.11 194 ALA A N 1
ATOM 1435 C CA . ALA A 1 194 ? 3.535 16.505 2.768 1.00 25.11 194 ALA A CA 1
ATOM 1436 C C . ALA A 1 194 ? 4.559 17.262 3.636 1.00 25.11 194 ALA A C 1
ATOM 1438 O O . ALA A 1 194 ? 5.703 17.397 3.208 1.00 25.11 194 ALA A O 1
ATOM 1439 N N . ASP A 1 195 ? 4.215 17.694 4.850 1.00 26.34 195 ASP A N 1
ATOM 1440 C CA . ASP A 1 195 ? 5.143 18.458 5.694 1.00 26.34 195 ASP A CA 1
ATOM 1441 C C . ASP A 1 195 ? 5.640 17.610 6.878 1.00 26.34 195 ASP A C 1
ATOM 1443 O O . ASP A 1 195 ? 4.919 17.389 7.849 1.00 26.34 195 ASP A O 1
ATOM 1447 N N . GLU A 1 196 ? 6.837 17.022 6.735 1.00 25.92 196 GLU A N 1
ATOM 1448 C CA . GLU A 1 196 ? 7.947 17.102 7.705 1.00 25.92 196 GLU A CA 1
ATOM 1449 C C . GLU A 1 196 ? 9.126 16.153 7.360 1.00 25.92 196 GLU A C 1
ATOM 1451 O O . GLU A 1 196 ? 8.948 14.972 7.066 1.00 25.92 196 GLU A O 1
ATOM 1456 N N . ALA A 1 197 ? 10.343 16.697 7.529 1.00 26.48 197 ALA A N 1
ATOM 1457 C CA . ALA A 1 197 ? 11.676 16.070 7.615 1.00 26.48 197 ALA A CA 1
ATOM 1458 C C . ALA A 1 197 ? 12.538 15.941 6.328 1.00 26.48 197 ALA A C 1
ATOM 1460 O O . ALA A 1 197 ? 12.519 14.914 5.643 1.00 26.48 197 ALA A O 1
ATOM 1461 N N . PRO A 1 198 ? 13.443 16.911 6.066 1.00 25.62 198 PRO A N 1
ATOM 1462 C CA . PRO A 1 198 ? 14.567 16.726 5.160 1.00 25.62 198 PRO A CA 1
ATOM 1463 C C . PRO A 1 198 ? 15.738 16.026 5.876 1.00 25.62 198 PRO A C 1
ATOM 1465 O O . PRO A 1 198 ? 16.239 16.495 6.895 1.00 25.62 198 PRO A O 1
ATOM 1468 N N . GLY A 1 199 ? 16.216 14.926 5.287 1.00 30.50 199 GLY A N 1
ATOM 1469 C CA . GLY A 1 199 ? 17.561 14.391 5.514 1.00 30.50 199 GLY A CA 1
ATOM 1470 C C . GLY A 1 199 ? 17.732 13.420 6.683 1.00 30.50 199 GLY A C 1
ATOM 1471 O O . GLY A 1 199 ? 18.319 13.787 7.690 1.00 30.50 199 GLY A O 1
ATOM 1472 N N . LEU A 1 200 ? 17.364 12.145 6.510 1.00 25.53 200 LEU A N 1
ATOM 1473 C CA . LEU A 1 200 ? 17.868 11.053 7.354 1.00 25.53 200 LEU A CA 1
ATOM 1474 C C . LEU A 1 200 ? 18.019 9.746 6.557 1.00 25.53 200 LEU A C 1
ATOM 1476 O O . LEU A 1 200 ? 17.070 9.210 5.994 1.00 25.53 200 LEU A O 1
ATOM 1480 N N . SER A 1 201 ? 19.243 9.220 6.557 1.00 32.91 201 SER A N 1
ATOM 1481 C CA . SER A 1 201 ? 19.594 7.860 6.142 1.00 32.91 201 SER A CA 1
ATOM 1482 C C . SER A 1 201 ? 19.252 6.895 7.2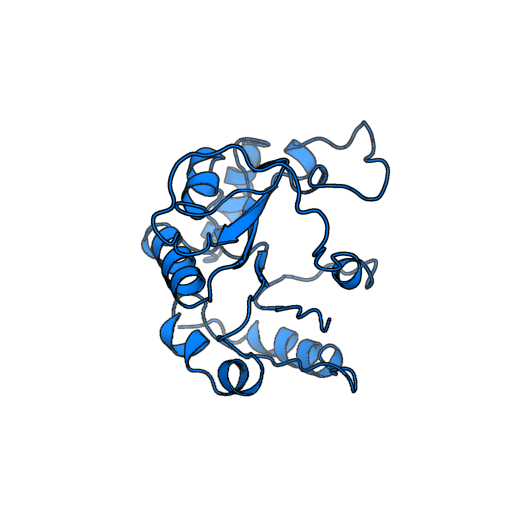82 1.00 32.91 201 SER A C 1
ATOM 1484 O O . SER A 1 201 ? 20.040 6.806 8.222 1.00 32.91 201 SER A O 1
ATOM 1486 N N . LEU A 1 202 ? 18.127 6.167 7.226 1.00 25.36 202 LEU A N 1
ATOM 1487 C CA . LEU A 1 202 ? 17.798 5.103 8.193 1.00 25.36 202 LEU A CA 1
ATOM 1488 C C . LEU A 1 202 ? 16.966 3.954 7.569 1.00 25.36 202 LEU A C 1
ATOM 1490 O O . LEU A 1 202 ? 16.168 4.196 6.663 1.00 25.36 202 LEU A O 1
ATOM 1494 N N . PRO A 1 203 ? 17.132 2.699 8.044 1.00 31.00 203 PRO A N 1
ATOM 1495 C CA . PRO A 1 203 ? 16.426 1.526 7.530 1.00 31.00 203 PRO A CA 1
ATOM 1496 C C . PRO A 1 203 ? 14.979 1.468 8.051 1.00 31.00 203 PRO A C 1
ATOM 1498 O O . PRO A 1 203 ? 14.727 1.382 9.251 1.00 31.00 203 PRO A O 1
ATOM 1501 N N . ILE A 1 204 ? 14.037 1.519 7.111 1.00 27.94 204 ILE A N 1
ATOM 1502 C CA . ILE A 1 204 ? 12.581 1.622 7.287 1.00 27.94 204 ILE A CA 1
ATOM 1503 C C . ILE A 1 204 ? 11.975 0.243 7.562 1.00 27.94 204 ILE A C 1
ATOM 1505 O O . ILE A 1 204 ? 12.108 -0.601 6.693 1.00 27.94 204 ILE A O 1
ATOM 1509 N N . TRP A 1 205 ? 11.266 0.032 8.683 1.00 27.09 205 TRP A N 1
ATOM 1510 C CA . TRP A 1 205 ? 10.170 -0.955 8.813 1.00 27.09 205 TRP A CA 1
ATOM 1511 C C . TRP A 1 205 ? 9.145 -0.505 9.870 1.00 27.09 205 TRP A C 1
ATOM 1513 O O . TRP A 1 205 ? 9.530 -0.147 10.975 1.00 27.09 205 TRP A O 1
ATOM 1523 N N . ARG A 1 206 ? 7.848 -0.619 9.539 1.00 32.62 206 ARG A N 1
ATOM 1524 C CA . ARG A 1 206 ? 6.644 -0.457 10.395 1.00 32.62 206 ARG A CA 1
ATOM 1525 C C . ARG A 1 206 ? 6.313 0.957 10.899 1.00 32.62 206 ARG A C 1
ATOM 1527 O O . ARG A 1 206 ? 6.462 1.265 12.075 1.00 32.62 206 ARG A O 1
ATOM 1534 N N . VAL A 1 207 ? 5.691 1.757 10.032 1.00 30.38 207 VAL A N 1
ATOM 1535 C CA . VAL A 1 207 ? 4.760 2.814 10.459 1.00 30.38 207 VAL A CA 1
ATOM 1536 C C . VAL A 1 207 ? 3.485 2.679 9.632 1.00 30.38 207 VAL A C 1
ATOM 1538 O O . VAL A 1 207 ? 3.479 2.971 8.440 1.00 30.38 207 VAL A O 1
ATOM 1541 N N . LEU A 1 208 ? 2.403 2.218 10.262 1.00 32.66 208 LEU A N 1
ATOM 1542 C CA . LEU A 1 208 ? 1.056 2.367 9.720 1.00 32.66 208 LEU A CA 1
ATOM 1543 C C . LEU A 1 208 ? 0.572 3.762 10.137 1.00 32.66 208 LEU A C 1
ATOM 1545 O O . LEU A 1 208 ? 0.017 3.932 11.219 1.00 32.66 208 LEU A O 1
ATOM 1549 N N . ARG A 1 209 ? 0.860 4.783 9.324 1.00 33.41 209 ARG A N 1
ATOM 1550 C CA . ARG A 1 209 ? 0.308 6.128 9.534 1.00 33.41 209 ARG A CA 1
ATOM 1551 C C . ARG A 1 209 ? -1.046 6.171 8.835 1.00 33.41 209 ARG A C 1
ATOM 1553 O O . ARG A 1 209 ? -1.104 6.222 7.610 1.00 33.41 209 ARG A O 1
ATOM 1560 N N . LEU A 1 210 ? -2.121 6.094 9.612 1.00 36.09 210 LEU A N 1
ATOM 1561 C CA . LEU A 1 210 ? -3.483 6.301 9.123 1.00 36.09 210 LEU A CA 1
ATOM 1562 C C . LEU A 1 210 ? -3.836 7.753 9.436 1.00 36.09 210 LEU A C 1
ATOM 1564 O O . LEU A 1 210 ? -3.961 8.124 10.601 1.00 36.09 210 LEU A O 1
ATOM 1568 N N . ILE A 1 211 ? -3.879 8.587 8.399 1.00 33.00 211 ILE A N 1
ATOM 1569 C CA . ILE A 1 211 ? -4.216 10.008 8.512 1.00 33.00 2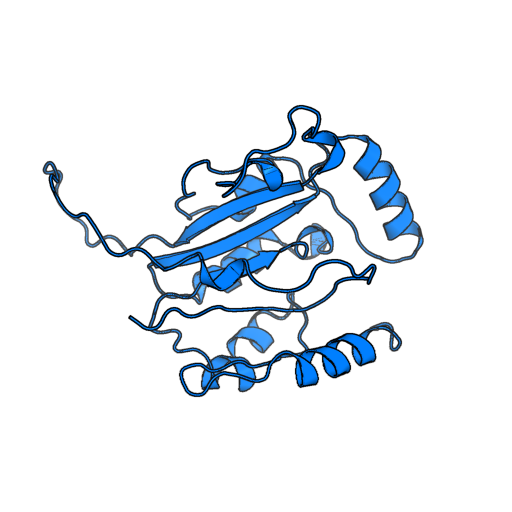11 ILE A CA 1
ATOM 1570 C C . ILE A 1 211 ? -5.727 10.132 8.327 1.00 33.00 211 ILE A C 1
ATOM 1572 O O . ILE A 1 211 ? -6.294 9.566 7.394 1.00 33.00 211 ILE A O 1
ATOM 1576 N N . TYR A 1 212 ? -6.367 10.840 9.252 1.00 28.92 212 TYR A N 1
ATOM 1577 C CA . TYR A 1 212 ? -7.808 11.038 9.307 1.00 28.92 212 TYR A CA 1
ATOM 1578 C C . TYR A 1 212 ? -8.124 12.525 9.106 1.00 28.92 212 TYR A C 1
ATOM 1580 O O . TYR A 1 212 ? -7.706 13.326 9.944 1.00 28.92 212 TYR A O 1
ATOM 1588 N N . PRO A 1 213 ? -8.847 12.926 8.048 1.00 28.00 213 PRO A N 1
ATOM 1589 C CA . PRO A 1 213 ? -9.370 14.281 7.939 1.00 28.00 213 PRO A CA 1
ATOM 1590 C C . PRO A 1 213 ? -10.622 14.420 8.811 1.00 28.00 213 PRO A C 1
ATOM 1592 O O . PRO A 1 213 ? -11.569 13.639 8.700 1.00 28.00 213 PRO A O 1
ATOM 1595 N N . SER A 1 214 ? -10.643 15.425 9.680 1.00 30.98 214 SER A N 1
ATOM 1596 C CA . SER A 1 214 ? -11.868 15.909 10.317 1.00 30.98 214 SER A CA 1
ATOM 1597 C C . SER A 1 214 ? -12.460 17.037 9.477 1.00 30.98 214 SER A C 1
ATOM 1599 O O . SER A 1 214 ? -11.872 18.113 9.407 1.00 30.98 214 SER A O 1
ATOM 1601 N N . GLY A 1 215 ? -13.623 16.778 8.889 1.00 32.16 215 GLY A N 1
ATOM 1602 C CA . GLY A 1 215 ? -14.462 17.724 8.159 1.00 32.16 215 GLY A CA 1
ATOM 1603 C C . GLY A 1 215 ? -15.545 16.951 7.446 1.00 32.16 215 GLY A C 1
ATOM 1604 O O . GLY A 1 215 ? -15.228 16.439 6.357 1.00 32.16 215 GLY A O 1
#

Foldseek 3Di:
DDDPPPPPPCVVVCVVVLPDDPVAHAFFDDDDLLPLVCVCPPCRDVVHDDLVDAWEWEAEPPLQQDDVVSVSLVSLCSNLVSHAAQHKYKYKFQACPQPVCVVVVQVVCVVVVGHGHGDHPVRVLSSQPQFAWDPPGKDQPLPPPDPDDDPPPDGCNNSRMIITMTGRHHPDPDDDDDDDDDDDDDDDPPVVPPDDDDDDDDDDDDDRDIDDDDD

Radius of gyration: 18.56 Å; Cα contacts (8 Å, |Δi|>4): 272; chains: 1; bounding box: 53×39×38 Å

Mean predicted aligned error: 12.01 Å

pLDDT: mean 75.87, std 26.51, range [25.11, 98.38]

Solvent-accessible surface area (backbone atoms only — not comparable to full-atom values): 13517 Å² total; per-residue (Å²): 136,82,74,86,82,63,66,62,58,51,57,60,49,44,70,71,68,56,66,54,53,100,90,51,74,63,64,80,78,97,72,59,78,87,44,52,68,62,54,71,68,28,64,55,42,56,76,65,49,66,62,86,43,60,46,44,46,50,43,67,78,48,64,28,52,44,49,77,92,70,38,54,52,60,47,48,46,58,56,56,68,69,44,28,54,64,10,33,41,36,40,30,39,44,22,38,79,50,28,67,65,51,55,60,54,28,50,56,38,41,76,72,75,38,62,48,40,67,39,45,69,68,65,54,54,55,57,44,69,88,37,49,61,42,88,90,33,80,36,42,48,86,69,59,82,59,96,60,90,69,63,90,84,70,47,56,48,82,68,27,28,36,25,38,42,26,33,34,58,62,84,72,71,92,71,80,94,71,92,84,78,86,87,83,87,87,77,81,78,68,72,85,74,75,81,83,83,88,86,80,97,73,91,86,74,89,76,73,66,64,70,78,86,89,128

Nearest PDB structures (foldseek):
  3go4-assembly1_A  TM=9.668E-01  e=1.209E-17  Streptomyces avermitilis MA-4680 = NBRC 14893
  2qe6-assembly1_A  TM=9.066E-01  e=5.959E-12  Thermobifida fusca YX
  4kdc-assembly1_A  TM=5.445E-01  e=3.654E-03  Escherichia coli K-12
  8bii-assembly3_G-2  TM=6.054E-01  e=7.359E-03  Photorhabdus laumondii subsp. laumondii TTO1
  8bic-assembly1_A  TM=6.644E-01  e=2.984E-02  Photorhabdus laumondii subsp. laumondii TTO1